Protein AF-A0A1T2XK37-F1 (afdb_monomer)

Solvent-accessible surface area (backbone atoms only — not comparable to full-atom values): 12102 Å² total; per-residue (Å²): 104,75,46,78,44,78,40,77,34,40,76,47,79,45,76,38,80,47,80,51,74,48,74,52,96,53,46,22,64,44,82,75,46,76,50,76,45,82,43,84,75,44,55,45,79,45,73,40,82,66,51,95,70,40,39,52,32,31,35,38,44,35,33,32,33,36,40,38,39,38,31,28,35,31,66,79,51,69,53,76,86,52,77,49,62,51,83,44,78,50,77,46,76,48,75,50,72,46,75,45,81,45,68,35,53,92,93,27,45,68,70,60,56,47,74,52,72,76,47,75,48,81,48,82,73,96,84,63,100,56,90,78,78,70,51,76,47,81,49,82,53,76,46,89,56,54,71,70,43,61,45,84,76,49,72,51,74,50,76,48,79,45,81,38,59,74,65,80,80,52,93,85,52,73,67,78,72,33,26,32,34,39,40,35,42,36,46,35,38,36,35,35,34,37,30,30,58,40,84,43,77,56,81,84,128

Radius of gyration: 30.16 Å; Cα contacts (8 Å, |Δi|>4): 458; chains: 1; bounding box: 68×38×105 Å

pLDDT: mean 83.37, std 16.3, range [42.09, 98.38]

Organism: NCBI:txid1324314

Mean predicted aligned error: 10.25 Å

Foldseek 3Di:
DKDWDKDFQDKDKFKFKDWDKDFAPAWFLDWDDKDKDKDWDDWDWAADPCDPQWGFKTKIKTKIKIWMKTWTWGFDDAAQVDTDTDTDIDIDIHITIDMDMDGGDVPSTDRDKDFDPWDWDWDFDPDDPDDTPTDIDTDGDTGDFFHKDKDFPDKDKDKDWDFDDDQPPDPNHPDRDIGRMITMIMIMITTMTTIGTDIDDDDDD

Secondary structure (DSSP, 8-state):
-EEEEEEEEEEEEEEEEEEEEEEEEEEEEEEEEEEEEEEEEEEEEEEES-BTTB--EEEEEEEEEEEEEEEEEE-SEE-SS-EE--EEEEEEEEEEEEEEEEE--TT-S-----EEEEEEEEE--TT-SSS---EEEEEEEE---PPPEEEEEEEEEEEEEEEE------TT---PPPEEEEEEEEEEEEEEEEEEEEEEEPP--

Structure (mmCIF, N/CA/C/O backbone):
data_AF-A0A1T2XK37-F1
#
_entry.id   AF-A0A1T2XK37-F1
#
loop_
_atom_site.group_PDB
_atom_site.id
_atom_site.type_symbol
_atom_site.label_atom_id
_atom_site.label_alt_id
_atom_site.label_comp_id
_atom_site.label_asym_id
_atom_site.label_entity_id
_atom_site.label_seq_id
_atom_site.pdbx_PDB_ins_code
_atom_site.Cartn_x
_atom_site.Cartn_y
_atom_site.Cartn_z
_atom_site.occupancy
_atom_site.B_iso_or_equiv
_atom_site.auth_seq_id
_atom_site.auth_comp_id
_atom_site.auth_asym_id
_atom_site.auth_atom_id
_atom_site.pdbx_PDB_model_num
ATOM 1 N N . MET A 1 1 ? -33.799 1.469 17.990 1.00 81.62 1 MET A N 1
ATOM 2 C CA . MET A 1 1 ? -33.467 0.504 16.914 1.00 81.62 1 MET A CA 1
ATOM 3 C C . MET A 1 1 ? -31.955 0.484 16.774 1.00 81.62 1 MET A C 1
ATOM 5 O O . MET A 1 1 ? -31.364 1.548 16.903 1.00 81.62 1 MET A O 1
ATOM 9 N N . TYR A 1 2 ? -31.334 -0.678 16.578 1.00 83.25 2 TYR A N 1
ATOM 10 C CA . TYR A 1 2 ? -29.880 -0.797 16.419 1.00 83.25 2 TYR A CA 1
ATOM 11 C C . TYR A 1 2 ? -29.561 -1.392 15.054 1.00 83.25 2 TYR A C 1
ATOM 13 O O . TYR A 1 2 ? -30.320 -2.229 14.565 1.00 83.25 2 TYR A O 1
ATOM 21 N N . ILE A 1 3 ? -28.446 -0.970 14.468 1.00 89.88 3 ILE A N 1
ATOM 22 C CA . ILE A 1 3 ? -27.889 -1.559 13.248 1.00 89.88 3 ILE A CA 1
ATOM 23 C C . ILE A 1 3 ? -26.466 -2.041 13.507 1.00 89.88 3 ILE A C 1
ATOM 25 O O . ILE A 1 3 ? -25.777 -1.495 14.367 1.00 89.88 3 ILE A O 1
ATOM 29 N N . GLN A 1 4 ? -26.027 -3.049 12.758 1.00 89.25 4 GLN A N 1
ATOM 30 C CA . GLN A 1 4 ? -24.616 -3.413 12.658 1.00 89.25 4 GLN A CA 1
ATOM 31 C C . GLN A 1 4 ? -24.061 -2.839 11.363 1.00 89.25 4 GLN A C 1
ATOM 33 O O . GLN A 1 4 ? -24.562 -3.155 10.286 1.00 89.25 4 GLN A O 1
ATOM 38 N N . ALA A 1 5 ? -23.052 -1.983 11.477 1.00 91.31 5 ALA A N 1
ATOM 39 C CA . ALA A 1 5 ? -22.420 -1.348 10.330 1.00 91.31 5 ALA A CA 1
ATOM 40 C C . ALA A 1 5 ? -20.923 -1.124 10.589 1.00 91.31 5 ALA A C 1
ATOM 42 O O . ALA A 1 5 ? -20.524 -0.976 11.752 1.00 91.31 5 ALA A O 1
ATOM 43 N N . PRO A 1 6 ? -20.091 -1.080 9.533 1.00 93.69 6 PRO A N 1
ATOM 44 C CA . PRO A 1 6 ? -18.722 -0.601 9.638 1.00 93.69 6 PRO A CA 1
ATOM 45 C C . PRO A 1 6 ? -18.702 0.834 10.156 1.00 93.69 6 PRO A C 1
ATOM 47 O O . PRO A 1 6 ? -19.311 1.733 9.574 1.00 93.69 6 PRO A O 1
ATOM 50 N N . LYS A 1 7 ? -17.993 1.050 11.257 1.00 93.62 7 LYS A N 1
ATOM 51 C CA . LYS A 1 7 ? -17.677 2.377 11.767 1.00 93.62 7 LYS A CA 1
ATOM 52 C C . LYS A 1 7 ? -16.219 2.674 11.468 1.00 93.62 7 LYS A C 1
ATOM 54 O O . LYS A 1 7 ? -15.349 1.886 11.830 1.00 93.62 7 LYS A O 1
ATOM 59 N N . ILE A 1 8 ? -15.963 3.827 10.860 1.00 95.56 8 ILE A N 1
ATOM 60 C CA . ILE A 1 8 ? -14.608 4.344 10.673 1.00 95.56 8 ILE A CA 1
ATOM 61 C C . ILE A 1 8 ? -14.095 4.810 12.037 1.00 95.56 8 ILE A C 1
ATOM 63 O O . ILE A 1 8 ? -14.658 5.720 12.646 1.00 95.56 8 ILE A O 1
ATOM 67 N N . LEU A 1 9 ? -13.041 4.165 12.523 1.00 95.00 9 LEU A N 1
ATOM 68 C CA . LEU A 1 9 ? -12.382 4.487 13.787 1.00 95.00 9 LEU A CA 1
ATOM 69 C C . LEU A 1 9 ? -11.328 5.580 13.588 1.00 95.00 9 LEU A C 1
ATOM 71 O O . LEU A 1 9 ? -11.196 6.496 14.397 1.00 95.00 9 LEU A O 1
ATOM 75 N N . ALA A 1 10 ? -10.593 5.503 12.481 1.00 96.12 10 ALA A N 1
ATOM 76 C CA . ALA A 1 10 ? -9.609 6.502 12.095 1.00 96.12 10 ALA A CA 1
ATOM 77 C C . ALA A 1 10 ? -9.331 6.442 10.592 1.00 96.12 10 ALA A C 1
ATOM 79 O O . ALA A 1 10 ? -9.474 5.394 9.962 1.00 96.12 10 ALA A O 1
ATOM 80 N N . ARG A 1 11 ? -8.859 7.562 10.043 1.00 97.12 11 ARG A N 1
ATOM 81 C CA . ARG A 1 11 ? -8.306 7.655 8.692 1.00 97.12 11 ARG A CA 1
ATOM 82 C C . ARG A 1 11 ? -6.903 8.244 8.797 1.00 97.12 11 ARG A C 1
ATOM 84 O O . ARG A 1 11 ? -6.730 9.288 9.421 1.00 97.12 11 ARG A O 1
ATOM 91 N N . ILE A 1 12 ? -5.909 7.570 8.227 1.00 96.88 12 ILE A N 1
ATOM 92 C CA . ILE A 1 12 ? -4.494 7.916 8.397 1.00 96.88 12 ILE A CA 1
ATOM 93 C C . ILE A 1 12 ? -3.723 7.823 7.085 1.00 96.88 12 ILE A C 1
ATOM 95 O O . ILE A 1 12 ? -3.880 6.876 6.314 1.00 96.88 12 ILE A O 1
ATOM 99 N N . GLN A 1 13 ? -2.891 8.834 6.832 1.00 97.31 13 GLN A N 1
ATOM 100 C CA . GLN A 1 13 ? -1.973 8.843 5.701 1.00 97.31 13 GLN A CA 1
ATOM 101 C C . GLN A 1 13 ? -0.653 8.200 6.115 1.00 97.31 13 GLN A C 1
ATOM 103 O O . GLN A 1 13 ? -0.039 8.611 7.099 1.00 97.31 13 GLN A O 1
ATOM 108 N N . VAL A 1 14 ? -0.217 7.198 5.358 1.00 97.69 14 VAL A N 1
ATOM 109 C CA . VAL A 1 14 ? 0.989 6.422 5.646 1.00 97.69 14 VAL A CA 1
ATOM 110 C C . VAL A 1 14 ? 1.998 6.630 4.522 1.00 97.69 14 VAL A C 1
ATOM 112 O O . VAL A 1 14 ? 1.795 6.101 3.428 1.00 97.69 14 VAL A O 1
ATOM 115 N N . PRO A 1 15 ? 3.066 7.413 4.753 1.00 96.69 15 PRO A N 1
ATOM 116 C CA . PRO A 1 15 ? 4.171 7.505 3.814 1.00 96.69 15 PRO A CA 1
ATOM 117 C C . PRO A 1 15 ? 5.037 6.239 3.880 1.00 96.69 15 PRO A C 1
ATOM 119 O O . PRO A 1 15 ? 5.311 5.705 4.959 1.00 96.69 15 PRO A O 1
ATOM 122 N N . VAL A 1 16 ? 5.486 5.770 2.721 1.00 97.81 16 VAL A N 1
ATOM 123 C CA . VAL A 1 16 ? 6.374 4.620 2.557 1.00 97.81 16 VAL A CA 1
ATOM 124 C C . VAL A 1 16 ? 7.429 4.980 1.518 1.00 97.81 16 VAL A C 1
ATOM 126 O O . VAL A 1 16 ? 7.096 5.347 0.395 1.00 97.81 16 VAL A O 1
ATOM 129 N N . ASN A 1 17 ? 8.701 4.867 1.890 1.00 97.81 17 ASN A N 1
ATOM 130 C CA . ASN A 1 17 ? 9.821 5.124 0.988 1.00 97.81 17 ASN A CA 1
ATOM 131 C C . ASN A 1 17 ? 10.426 3.790 0.560 1.00 97.81 17 ASN A C 1
ATOM 133 O O . ASN A 1 17 ? 10.761 2.966 1.412 1.00 97.81 17 ASN A O 1
ATOM 137 N N . ILE A 1 18 ? 10.570 3.579 -0.745 1.00 98.06 18 ILE A N 1
ATOM 138 C CA . ILE A 1 18 ? 11.026 2.308 -1.309 1.00 98.06 18 ILE A CA 1
ATOM 139 C C . ILE A 1 18 ? 12.193 2.586 -2.252 1.00 98.06 18 ILE A C 1
ATOM 141 O O . ILE A 1 18 ? 12.127 3.476 -3.095 1.00 98.06 18 ILE A O 1
ATOM 145 N N . SER A 1 19 ? 13.258 1.801 -2.114 1.00 97.62 19 SER A N 1
ATOM 146 C CA . SER A 1 19 ? 14.383 1.766 -3.046 1.00 97.62 19 SER A CA 1
ATOM 147 C C . SER A 1 19 ? 14.503 0.344 -3.565 1.00 97.62 19 SER A C 1
ATOM 149 O O . SER A 1 19 ? 14.659 -0.585 -2.773 1.00 97.62 19 SER A O 1
ATOM 151 N N . THR A 1 20 ? 14.401 0.156 -4.875 1.00 97.12 20 THR A N 1
ATOM 152 C CA . THR A 1 20 ? 14.384 -1.179 -5.482 1.00 97.12 20 THR A CA 1
ATOM 153 C C . THR A 1 20 ? 15.059 -1.182 -6.846 1.00 97.12 20 THR A C 1
ATOM 155 O O . THR A 1 20 ? 15.232 -0.132 -7.459 1.00 97.12 20 THR A O 1
ATOM 158 N N . GLU A 1 21 ? 15.430 -2.361 -7.327 1.00 96.94 21 GLU A N 1
ATOM 159 C CA . GLU A 1 21 ? 15.907 -2.568 -8.689 1.00 96.94 21 GLU A CA 1
ATOM 160 C C . GLU A 1 21 ? 15.047 -3.640 -9.356 1.00 96.94 21 GLU A C 1
ATOM 162 O O . GLU A 1 21 ? 14.772 -4.684 -8.763 1.00 96.94 21 GLU A O 1
ATOM 167 N N . ILE A 1 22 ? 14.611 -3.371 -10.584 1.00 95.88 22 ILE A N 1
ATOM 168 C CA . ILE A 1 22 ? 13.872 -4.325 -11.408 1.00 95.88 22 ILE A CA 1
ATOM 169 C C . ILE A 1 22 ? 14.758 -4.715 -12.584 1.00 95.88 22 ILE A C 1
ATOM 171 O O . ILE A 1 22 ? 15.143 -3.860 -13.381 1.00 95.88 22 ILE A O 1
ATOM 175 N N . THR A 1 23 ? 15.061 -6.003 -12.698 1.00 94.94 23 THR A N 1
ATOM 176 C CA . THR A 1 23 ? 15.835 -6.552 -13.814 1.00 94.94 23 THR A CA 1
ATOM 177 C C . THR A 1 23 ? 14.890 -7.011 -14.917 1.00 94.94 23 THR A C 1
ATOM 179 O O . THR A 1 23 ? 13.990 -7.814 -14.669 1.00 94.94 23 THR A O 1
ATOM 182 N N . LEU A 1 24 ? 15.096 -6.506 -16.131 1.00 92.81 24 LEU A N 1
ATOM 183 C CA . LEU A 1 24 ? 14.421 -6.981 -17.333 1.00 92.81 24 LEU A CA 1
ATOM 184 C C . LEU A 1 24 ? 15.080 -8.281 -17.811 1.00 92.81 24 LEU A C 1
ATOM 186 O O . LEU A 1 24 ? 16.290 -8.467 -17.678 1.00 92.81 24 LEU A O 1
ATOM 190 N N . ASP A 1 25 ? 14.283 -9.180 -18.375 1.00 89.62 25 ASP A N 1
ATOM 191 C CA . ASP A 1 25 ? 14.739 -10.463 -18.921 1.00 89.62 25 ASP A CA 1
ATOM 192 C C . ASP A 1 25 ? 15.594 -10.293 -20.188 1.00 89.62 25 ASP A C 1
ATOM 194 O O . ASP A 1 25 ? 16.477 -11.111 -20.455 1.00 89.62 25 ASP A O 1
ATOM 198 N N . ARG A 1 26 ? 15.373 -9.206 -20.937 1.00 88.69 26 ARG A N 1
ATOM 199 C CA . ARG A 1 26 ? 16.160 -8.800 -22.107 1.00 88.69 26 ARG A CA 1
ATOM 200 C C . ARG A 1 26 ? 16.657 -7.352 -21.976 1.00 88.69 26 ARG A C 1
ATOM 202 O O . ARG A 1 26 ? 15.954 -6.521 -21.399 1.00 88.69 26 ARG A O 1
ATOM 209 N N . PRO A 1 27 ? 17.840 -7.012 -22.527 1.00 89.25 27 PRO A N 1
ATOM 210 C CA . PRO A 1 27 ? 18.260 -5.623 -22.670 1.00 89.25 27 PRO A CA 1
ATOM 211 C C . PRO A 1 27 ? 17.252 -4.829 -23.503 1.00 89.25 27 PRO A C 1
ATOM 213 O O . PRO A 1 27 ? 16.877 -5.238 -24.603 1.00 89.25 27 PRO A O 1
ATOM 216 N N . ALA A 1 28 ? 16.843 -3.685 -22.978 1.00 90.38 28 ALA A N 1
ATOM 217 C CA . ALA A 1 28 ? 15.920 -2.756 -23.594 1.00 90.38 28 ALA A CA 1
ATOM 218 C C . ALA A 1 28 ? 16.661 -1.538 -24.154 1.00 90.38 28 ALA A C 1
ATOM 220 O O . ALA A 1 28 ? 17.629 -1.061 -23.557 1.00 90.38 28 ALA A O 1
ATOM 221 N N . SER A 1 29 ? 16.196 -1.020 -25.287 1.00 89.00 29 SER A N 1
ATOM 222 C CA . SER A 1 29 ? 16.585 0.305 -25.786 1.00 89.00 29 SER A CA 1
ATOM 223 C C . SER A 1 29 ? 15.695 1.404 -25.215 1.00 89.00 29 SER A C 1
ATOM 225 O O . SER A 1 29 ? 16.143 2.534 -25.049 1.00 89.00 29 SER A O 1
ATOM 227 N N . GLU A 1 30 ? 14.437 1.081 -24.908 1.00 89.44 30 GLU A N 1
ATOM 228 C CA . GLU A 1 30 ? 13.446 2.060 -24.471 1.00 89.44 30 GLU A CA 1
ATOM 229 C C . GLU A 1 30 ? 12.336 1.411 -23.640 1.00 89.44 30 GLU A C 1
ATOM 231 O O . GLU A 1 30 ? 11.786 0.367 -24.009 1.00 89.44 30 GLU A O 1
ATOM 236 N N . LEU A 1 31 ? 11.948 2.075 -22.550 1.00 92.38 31 LEU A N 1
ATOM 237 C CA . LEU A 1 31 ? 10.733 1.771 -21.802 1.00 92.38 31 LEU A CA 1
ATOM 238 C C . LEU A 1 31 ? 9.552 2.517 -22.439 1.00 92.38 31 LEU A C 1
ATOM 240 O O . LEU A 1 31 ? 9.483 3.742 -22.398 1.00 92.38 31 LEU A O 1
ATOM 244 N N . LYS A 1 32 ? 8.606 1.784 -23.030 1.00 93.94 32 LYS A N 1
ATOM 245 C CA . LYS A 1 32 ? 7.500 2.359 -23.813 1.00 93.94 32 LYS A CA 1
ATOM 246 C C . LYS A 1 32 ? 6.311 2.751 -22.956 1.00 93.94 32 LYS A C 1
ATOM 248 O O . LYS A 1 32 ? 5.725 3.816 -23.141 1.00 93.94 32 LYS A O 1
ATOM 253 N N . ARG A 1 33 ? 5.894 1.850 -22.069 1.00 95.19 33 ARG A N 1
ATOM 254 C CA . ARG A 1 33 ? 4.728 2.043 -21.206 1.00 95.19 33 ARG A CA 1
ATOM 255 C C . ARG A 1 33 ? 4.991 1.455 -19.839 1.00 95.19 33 ARG A C 1
ATOM 257 O O . ARG A 1 33 ? 5.672 0.441 -19.703 1.00 95.19 33 ARG A O 1
ATOM 264 N N . LYS A 1 34 ? 4.400 2.092 -18.836 1.00 95.12 34 LYS A N 1
ATOM 265 C CA . LYS A 1 34 ? 4.444 1.646 -17.454 1.00 95.12 34 LYS A CA 1
ATOM 266 C C . LYS A 1 34 ? 3.122 1.954 -16.770 1.00 95.12 34 LYS A C 1
ATOM 268 O O . LYS A 1 34 ? 2.574 3.041 -16.940 1.00 95.12 34 LYS A O 1
ATOM 273 N N . SER A 1 35 ? 2.615 0.993 -16.012 1.00 96.06 35 SER A N 1
ATOM 274 C CA . SER A 1 35 ? 1.411 1.139 -15.201 1.00 96.06 35 SER A CA 1
ATOM 275 C C . SER A 1 35 ? 1.624 0.444 -13.868 1.00 96.06 35 SER A C 1
ATOM 277 O O . SER A 1 35 ? 1.982 -0.732 -13.836 1.00 96.06 35 SER A O 1
ATOM 279 N N . ASP A 1 36 ? 1.402 1.176 -12.781 1.00 96.12 36 ASP A N 1
ATOM 280 C CA . ASP A 1 36 ? 1.532 0.641 -11.434 1.00 96.12 36 ASP A CA 1
ATOM 281 C C . ASP A 1 36 ? 0.175 0.493 -10.761 1.00 96.12 36 ASP A C 1
ATOM 283 O O . ASP A 1 36 ? -0.739 1.296 -10.965 1.00 96.12 36 ASP A O 1
ATOM 287 N N . ARG A 1 37 ? 0.078 -0.511 -9.895 1.00 97.12 37 ARG A N 1
ATOM 288 C CA . ARG A 1 37 ? -1.031 -0.683 -8.966 1.00 97.12 37 ARG A CA 1
ATOM 289 C C . ARG A 1 37 ? -0.508 -1.087 -7.598 1.00 97.12 37 ARG A C 1
ATOM 291 O O . ARG A 1 37 ? 0.358 -1.945 -7.485 1.00 97.12 37 ARG A O 1
ATOM 298 N N . VAL A 1 38 ? -1.090 -0.513 -6.551 1.00 97.88 38 VAL A N 1
ATOM 299 C CA . VAL A 1 38 ? -0.822 -0.911 -5.166 1.00 97.88 38 VAL A CA 1
ATOM 300 C C . VAL A 1 38 ? -1.842 -1.951 -4.714 1.00 97.88 38 VAL A C 1
ATOM 302 O O . VAL A 1 38 ? -3.050 -1.779 -4.897 1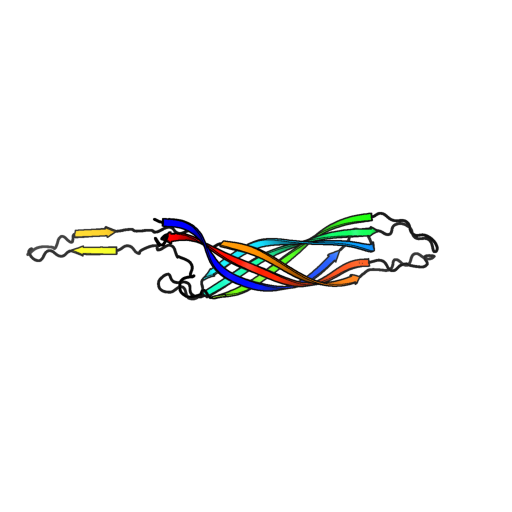.00 97.88 38 VAL A O 1
ATOM 305 N N . LEU A 1 39 ? -1.349 -3.016 -4.091 1.00 96.69 39 LEU A N 1
ATOM 306 C CA . LEU A 1 39 ? -2.139 -4.051 -3.440 1.00 96.69 39 LEU A CA 1
ATOM 307 C C . LEU A 1 39 ? -1.747 -4.105 -1.962 1.00 96.69 39 LEU A C 1
ATOM 309 O O . LEU A 1 39 ? -0.598 -4.390 -1.626 1.00 96.69 39 LEU A O 1
ATOM 313 N N . LEU A 1 40 ? -2.706 -3.825 -1.079 1.00 96.00 40 LEU A N 1
ATOM 314 C CA . LEU A 1 40 ? -2.542 -4.005 0.362 1.00 96.00 40 LEU A CA 1
ATOM 315 C C . LEU A 1 40 ? -2.721 -5.494 0.690 1.00 96.00 40 LEU A C 1
ATOM 317 O O . LEU A 1 40 ? -3.754 -6.068 0.349 1.00 96.00 40 LEU A O 1
ATOM 321 N N . GLN A 1 41 ? -1.721 -6.115 1.314 1.00 94.00 41 GLN A N 1
ATOM 322 C CA . GLN A 1 41 ? -1.740 -7.539 1.672 1.00 94.00 41 GLN A CA 1
ATOM 323 C C . GLN A 1 41 ? -2.054 -7.738 3.154 1.00 94.00 41 GLN A C 1
ATOM 325 O O . GLN A 1 41 ? -2.842 -8.612 3.505 1.00 94.00 41 GLN A O 1
ATOM 330 N N . GLU A 1 42 ? -1.476 -6.898 4.011 1.00 94.75 42 GLU A N 1
ATOM 331 C CA . GLU A 1 42 ? -1.695 -6.925 5.450 1.00 94.75 42 GLU A CA 1
ATOM 332 C C . GLU A 1 42 ? -1.851 -5.500 5.979 1.00 94.75 42 GLU A C 1
ATOM 334 O O . GLU A 1 42 ? -1.134 -4.579 5.584 1.00 94.75 42 GLU A O 1
ATOM 339 N N . CYS A 1 43 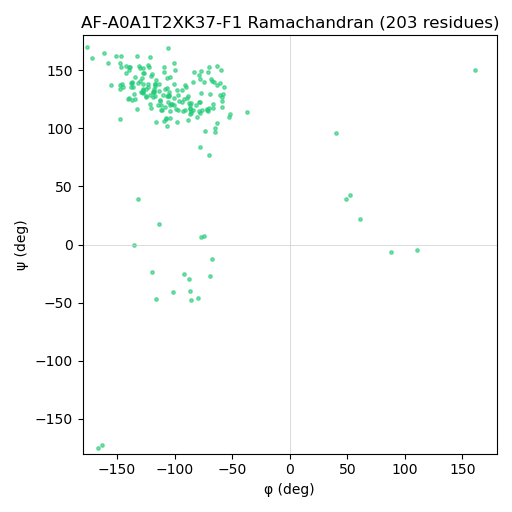? -2.800 -5.319 6.891 1.00 94.88 43 CYS A N 1
ATOM 340 C CA . CYS A 1 43 ? -2.864 -4.138 7.733 1.00 94.88 43 CYS A CA 1
ATOM 341 C C . CYS A 1 43 ? -3.432 -4.534 9.088 1.00 94.88 43 CYS A C 1
ATOM 343 O O . CYS A 1 43 ? -4.619 -4.842 9.208 1.00 94.88 43 CYS A O 1
ATOM 345 N N . GLN A 1 44 ? -2.564 -4.552 10.094 1.00 92.75 44 GLN A N 1
ATOM 346 C CA . GLN A 1 44 ? -2.896 -5.022 11.429 1.00 92.75 44 GLN A CA 1
ATOM 347 C C . GLN A 1 44 ? -2.724 -3.909 12.458 1.00 92.75 44 GLN A C 1
ATOM 349 O O . GLN A 1 44 ? -1.685 -3.247 12.523 1.00 92.75 44 GLN A O 1
ATOM 354 N N . LEU A 1 45 ? -3.742 -3.731 13.301 1.00 92.56 45 LEU A N 1
ATOM 355 C CA . LEU A 1 45 ? -3.690 -2.843 14.454 1.00 92.56 45 LEU A CA 1
ATOM 356 C C . LEU A 1 45 ? -3.119 -3.574 15.669 1.00 92.56 45 LEU A C 1
ATOM 358 O O . LEU A 1 45 ? -3.721 -4.508 16.190 1.00 92.56 45 LEU A O 1
ATOM 362 N N . VAL A 1 46 ? -2.005 -3.068 16.188 1.00 90.56 46 VAL A N 1
ATOM 363 C CA . VAL A 1 46 ? -1.460 -3.459 17.488 1.00 90.56 46 VAL A CA 1
ATOM 364 C C . VAL A 1 46 ? -1.757 -2.352 18.491 1.00 90.56 46 VAL A C 1
ATOM 366 O O . VAL A 1 46 ? -1.258 -1.232 18.371 1.00 90.56 46 VAL A O 1
ATOM 369 N N . ALA A 1 47 ? -2.584 -2.663 19.486 1.00 86.38 47 ALA A N 1
ATOM 370 C CA . ALA A 1 47 ? -2.934 -1.732 20.550 1.00 86.38 47 ALA A CA 1
ATOM 371 C C . ALA A 1 47 ? -1.721 -1.398 21.428 1.00 86.38 47 ALA A C 1
ATOM 373 O O . ALA A 1 47 ? -0.945 -2.280 21.799 1.00 86.38 47 ALA A O 1
ATOM 374 N N . ILE A 1 48 ? -1.595 -0.130 21.812 1.00 84.94 48 ILE A N 1
ATOM 375 C CA . ILE A 1 48 ? -0.581 0.340 22.754 1.00 84.94 48 ILE A CA 1
ATOM 376 C C . ILE A 1 48 ? -1.310 0.890 23.986 1.00 84.94 48 ILE A C 1
ATOM 378 O O . ILE A 1 48 ? -2.345 1.542 23.869 1.00 84.94 48 ILE A O 1
ATOM 382 N N . HIS A 1 49 ? -0.796 0.577 25.179 1.00 74.12 49 HIS A N 1
ATOM 383 C CA . HIS A 1 49 ? -1.362 1.021 26.460 1.00 74.12 49 HIS A CA 1
ATOM 384 C C . HIS A 1 49 ? -2.864 0.708 26.628 1.00 74.12 49 HIS A C 1
ATOM 386 O O . HIS A 1 49 ? -3.629 1.531 27.132 1.00 74.12 49 HIS A O 1
ATOM 392 N N . ALA A 1 50 ? -3.299 -0.492 26.227 1.00 69.44 50 ALA A N 1
ATOM 393 C CA . ALA A 1 50 ? -4.676 -0.938 26.426 1.00 69.44 50 ALA A CA 1
ATOM 394 C C . ALA A 1 50 ? -4.979 -1.083 27.931 1.00 69.44 50 ALA A C 1
ATOM 396 O O . ALA A 1 50 ? -4.667 -2.101 28.546 1.00 69.44 50 ALA A O 1
ATOM 397 N N . HIS A 1 51 ? -5.583 -0.056 28.533 1.00 68.31 51 HIS A N 1
ATOM 398 C CA . HIS A 1 51 ? -5.971 -0.049 29.944 1.00 68.31 51 HIS A CA 1
ATOM 399 C C . HIS A 1 51 ? -7.495 -0.027 30.063 1.00 68.31 51 HIS A C 1
ATOM 401 O O . HIS A 1 51 ? -8.175 0.682 29.322 1.00 68.31 51 HIS A O 1
ATOM 407 N N . HIS A 1 52 ? -8.050 -0.805 30.997 1.00 68.06 52 HIS A N 1
ATOM 408 C CA . HIS A 1 52 ? -9.503 -0.930 31.194 1.00 68.06 52 HIS A CA 1
ATOM 409 C C . HIS A 1 52 ? -10.289 -1.197 29.893 1.00 68.06 52 HIS A C 1
ATOM 411 O O . HIS A 1 52 ? -11.369 -0.641 29.699 1.00 68.06 52 HIS A O 1
ATOM 417 N N . PHE A 1 53 ? -9.752 -2.030 28.993 1.00 68.19 53 PHE A N 1
ATOM 418 C CA . PHE A 1 53 ? -10.388 -2.378 27.712 1.00 68.19 53 PHE A CA 1
ATOM 419 C C . PHE A 1 53 ? -10.628 -1.188 26.766 1.00 68.19 53 PHE A C 1
ATOM 421 O O . PHE A 1 53 ? -11.462 -1.276 25.868 1.00 68.19 53 PHE A O 1
ATOM 428 N N . LYS A 1 54 ? -9.893 -0.082 26.939 1.00 74.50 54 LYS A N 1
ATOM 429 C CA . LYS A 1 54 ? -9.901 1.053 26.012 1.00 74.50 54 LYS A CA 1
ATOM 430 C C . LYS A 1 54 ? -8.571 1.139 25.274 1.00 74.50 54 LYS A C 1
ATOM 432 O O . LYS A 1 54 ? -7.515 1.167 25.901 1.00 74.50 54 LYS A O 1
ATOM 437 N N . ILE A 1 55 ? -8.640 1.221 23.948 1.00 82.62 55 ILE A N 1
ATOM 438 C CA . ILE A 1 55 ? -7.488 1.487 23.082 1.00 82.62 55 ILE A CA 1
ATOM 439 C C . ILE A 1 55 ? -7.580 2.938 22.634 1.00 82.62 55 ILE A C 1
ATOM 441 O O . ILE A 1 55 ? -8.449 3.289 21.843 1.00 82.62 55 ILE A O 1
ATOM 445 N N . LYS A 1 56 ? -6.689 3.784 23.149 1.00 87.94 56 LYS A N 1
ATOM 446 C CA . LYS A 1 56 ? -6.582 5.187 22.719 1.00 87.94 56 LYS A CA 1
ATOM 447 C C . LYS A 1 56 ? -5.572 5.374 21.596 1.00 87.94 56 LYS A C 1
ATOM 449 O O . LYS A 1 56 ? -5.698 6.302 20.804 1.00 87.94 56 LYS A O 1
ATOM 454 N N . GLU A 1 57 ? -4.600 4.478 21.511 1.00 91.62 57 GLU A N 1
ATOM 455 C CA . GLU A 1 57 ? -3.525 4.546 20.539 1.00 91.62 57 GLU A CA 1
ATOM 456 C C . GLU A 1 57 ? -3.000 3.154 20.184 1.00 91.62 57 GLU A C 1
ATOM 458 O O . GLU A 1 57 ? -3.226 2.166 20.889 1.00 91.62 57 GLU A O 1
ATOM 463 N N . GLY A 1 58 ? -2.298 3.074 19.063 1.00 92.19 58 GLY A N 1
ATOM 464 C CA . GLY A 1 58 ? -1.740 1.836 18.558 1.00 92.19 58 GLY A CA 1
ATOM 465 C C . GLY A 1 58 ? -0.665 2.067 17.510 1.00 92.19 58 GLY A C 1
ATOM 466 O O . GLY A 1 58 ? -0.239 3.192 17.235 1.00 92.19 58 GLY A O 1
ATOM 467 N N . LYS A 1 59 ? -0.232 0.968 16.907 1.00 95.31 59 LYS A N 1
ATOM 468 C CA . LYS A 1 59 ? 0.565 0.958 15.686 1.00 95.31 59 LYS A CA 1
ATOM 469 C C . LYS A 1 59 ? -0.153 0.144 14.625 1.00 95.31 59 LYS A C 1
ATOM 471 O O . LYS A 1 59 ? -0.646 -0.940 14.920 1.00 95.31 59 LYS A O 1
ATOM 476 N N . LEU A 1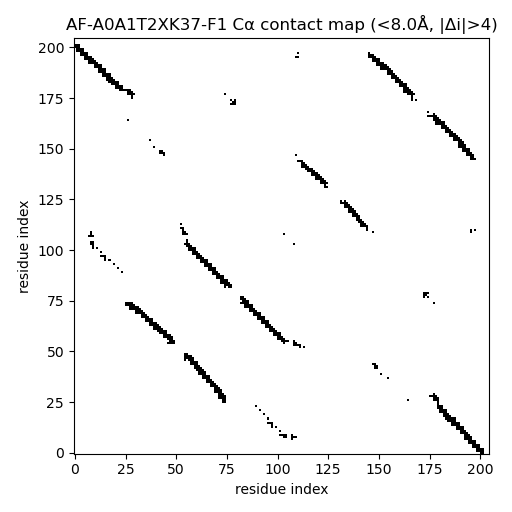 60 ? -0.190 0.668 13.408 1.00 95.69 60 LEU A N 1
ATOM 477 C CA . LEU A 1 60 ? -0.591 -0.086 12.229 1.00 95.69 60 LEU A CA 1
ATOM 478 C C . LEU A 1 60 ? 0.655 -0.664 11.578 1.00 95.69 60 LEU A C 1
ATOM 480 O O . LEU A 1 60 ? 1.564 0.088 11.223 1.00 95.69 60 LEU A O 1
ATOM 484 N N . PHE A 1 61 ? 0.686 -1.982 11.436 1.00 96.94 61 PHE A N 1
ATOM 485 C CA . PHE A 1 61 ? 1.669 -2.697 10.633 1.00 96.94 61 PHE A CA 1
ATOM 486 C C . PHE A 1 61 ? 1.055 -2.957 9.271 1.00 96.94 61 PHE A C 1
ATOM 488 O O . PHE A 1 61 ? -0.038 -3.505 9.192 1.00 96.94 61 PHE A O 1
ATOM 495 N N . ILE A 1 62 ? 1.725 -2.492 8.224 1.00 97.56 62 ILE A N 1
ATOM 496 C CA . ILE A 1 62 ? 1.210 -2.489 6.861 1.00 97.56 62 ILE A CA 1
ATOM 497 C C . ILE A 1 62 ? 2.201 -3.222 5.973 1.00 97.56 62 ILE A C 1
ATOM 499 O O . ILE A 1 62 ? 3.381 -2.864 5.941 1.00 97.56 62 ILE A O 1
ATOM 503 N N . GLU A 1 63 ? 1.707 -4.194 5.215 1.00 98.06 63 GLU A N 1
ATOM 504 C CA . GLU A 1 63 ? 2.454 -4.882 4.169 1.00 98.06 63 GLU A CA 1
ATOM 505 C C . GLU A 1 63 ? 1.659 -4.863 2.866 1.00 98.06 63 GLU A C 1
ATOM 507 O O . GLU A 1 63 ? 0.429 -4.965 2.842 1.00 98.06 63 GLU A O 1
ATOM 512 N N . GLY A 1 64 ? 2.365 -4.721 1.755 1.00 97.75 64 GLY A N 1
ATOM 513 C CA . GLY A 1 64 ? 1.748 -4.737 0.444 1.00 97.75 64 GLY A CA 1
ATOM 514 C C . GLY A 1 64 ? 2.765 -4.881 -0.668 1.00 97.75 64 GLY A C 1
ATOM 515 O O . GLY A 1 64 ? 3.964 -5.051 -0.440 1.00 97.75 64 GLY A 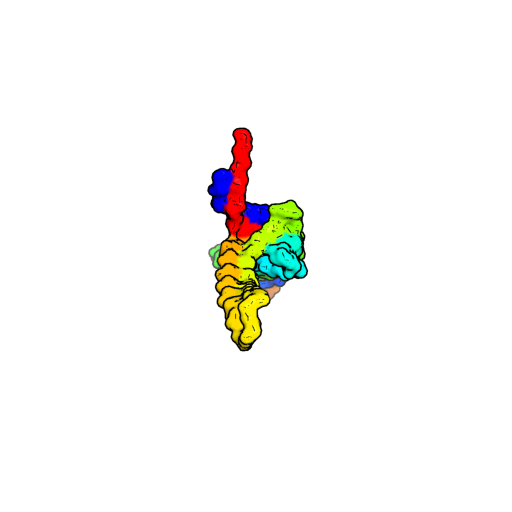O 1
ATOM 516 N N . VAL A 1 65 ? 2.267 -4.803 -1.894 1.00 98.31 65 VAL A N 1
ATOM 517 C CA . VAL A 1 65 ? 3.073 -4.908 -3.104 1.00 98.31 65 VAL A CA 1
ATOM 518 C C . VAL A 1 65 ? 2.640 -3.857 -4.118 1.00 98.31 65 VAL A C 1
ATOM 520 O O . VAL A 1 65 ? 1.451 -3.571 -4.272 1.00 98.31 65 VAL A O 1
ATOM 523 N N . ILE A 1 66 ? 3.614 -3.256 -4.795 1.00 98.38 66 ILE A N 1
ATOM 524 C CA . ILE A 1 66 ? 3.392 -2.477 -6.010 1.00 98.38 66 ILE A CA 1
ATOM 525 C C . ILE A 1 66 ? 3.587 -3.435 -7.182 1.00 98.38 66 ILE A C 1
ATOM 527 O O . ILE A 1 66 ? 4.685 -3.953 -7.389 1.00 98.38 66 ILE A O 1
ATOM 531 N N . GLU A 1 67 ? 2.524 -3.686 -7.934 1.00 98.06 67 GLU A N 1
ATOM 532 C CA . GLU A 1 67 ? 2.600 -4.364 -9.222 1.00 98.06 67 GLU A CA 1
ATOM 533 C C . GLU A 1 67 ? 2.889 -3.336 -10.305 1.00 98.06 67 GLU A C 1
ATOM 535 O O . GLU A 1 67 ? 2.073 -2.458 -10.575 1.00 98.06 67 GLU A O 1
ATOM 540 N N . THR A 1 68 ? 4.057 -3.456 -10.921 1.00 96.50 68 THR A N 1
ATOM 541 C CA . THR A 1 68 ? 4.516 -2.606 -12.011 1.00 96.50 68 THR A CA 1
ATOM 542 C C . THR A 1 68 ? 4.465 -3.410 -13.306 1.00 96.50 68 THR A C 1
ATOM 544 O O . THR A 1 68 ? 5.287 -4.297 -13.531 1.00 96.50 68 THR A O 1
ATOM 547 N N . ASN A 1 69 ? 3.508 -3.087 -14.170 1.00 97.44 69 ASN A N 1
ATOM 548 C CA . ASN A 1 69 ? 3.427 -3.601 -15.533 1.00 97.44 69 ASN A CA 1
ATOM 549 C C . ASN A 1 69 ? 4.234 -2.699 -16.461 1.00 97.44 69 ASN A C 1
ATOM 551 O O . ASN A 1 69 ? 4.020 -1.485 -16.479 1.00 97.44 69 ASN A O 1
ATOM 555 N N . MET A 1 70 ? 5.142 -3.277 -17.240 1.00 96.56 70 MET A N 1
ATOM 556 C CA . MET A 1 70 ? 6.025 -2.545 -18.144 1.00 96.56 70 MET A CA 1
ATOM 557 C C . MET A 1 70 ? 5.993 -3.152 -19.533 1.00 96.56 70 MET A C 1
ATOM 559 O O . MET A 1 70 ? 6.016 -4.371 -19.685 1.00 96.56 70 MET A O 1
ATOM 563 N N . GLU A 1 71 ? 6.007 -2.285 -20.536 1.00 97.06 71 GLU A N 1
ATOM 564 C CA . GLU A 1 71 ? 6.286 -2.656 -21.916 1.00 97.06 71 GLU A CA 1
ATOM 565 C C . GLU A 1 71 ? 7.549 -1.943 -22.382 1.00 97.06 71 GLU A C 1
ATOM 567 O O . GLU A 1 71 ? 7.686 -0.731 -22.190 1.00 97.06 71 GLU A O 1
ATOM 572 N N . PHE A 1 72 ? 8.463 -2.678 -23.004 1.00 94.44 72 PHE A N 1
ATOM 573 C CA . PHE A 1 72 ? 9.755 -2.155 -23.440 1.00 94.44 72 PHE A CA 1
ATOM 574 C C . PHE A 1 72 ? 10.172 -2.749 -24.783 1.00 94.44 72 PHE A C 1
ATOM 576 O O . PHE A 1 72 ? 9.754 -3.848 -25.145 1.00 94.44 72 PHE A O 1
ATOM 583 N N . ALA A 1 73 ? 10.984 -2.006 -25.531 1.00 92.00 73 ALA A N 1
ATOM 584 C CA . ALA A 1 73 ? 11.569 -2.478 -26.778 1.00 92.00 73 ALA A CA 1
ATOM 585 C C . ALA A 1 73 ? 12.874 -3.218 -26.469 1.00 92.00 73 ALA A C 1
ATOM 587 O O . ALA A 1 73 ? 13.833 -2.600 -26.003 1.00 92.00 73 ALA A O 1
ATOM 588 N N . ALA A 1 74 ? 12.900 -4.531 -26.687 1.00 89.31 74 ALA A N 1
ATOM 589 C CA . ALA A 1 74 ? 14.111 -5.329 -26.545 1.00 89.31 74 ALA A CA 1
ATOM 590 C C . ALA A 1 74 ? 15.032 -5.134 -27.749 1.00 89.31 74 ALA A C 1
ATOM 592 O O . ALA A 1 74 ? 14.572 -4.919 -28.868 1.00 89.31 74 ALA A O 1
ATOM 593 N N . VAL A 1 75 ? 16.336 -5.244 -27.521 1.00 79.81 75 VAL A N 1
ATOM 594 C CA . VAL A 1 75 ? 17.340 -5.151 -28.583 1.00 79.81 75 VAL A CA 1
ATOM 595 C C . VAL A 1 75 ? 17.849 -6.541 -28.928 1.00 79.81 75 VAL A C 1
ATOM 597 O O . VAL A 1 75 ? 18.414 -7.218 -28.071 1.00 79.81 75 VAL A O 1
ATOM 600 N N . GLU A 1 76 ? 17.681 -6.949 -30.187 1.00 68.56 76 GLU A N 1
ATOM 601 C CA . GLU A 1 76 ? 18.163 -8.250 -30.673 1.00 68.56 76 GLU A CA 1
ATOM 602 C C . GLU A 1 76 ? 19.238 -8.109 -31.750 1.00 68.56 76 GLU A C 1
ATOM 604 O O . GLU A 1 76 ? 20.283 -8.745 -31.650 1.00 68.56 76 GLU A O 1
ATOM 609 N N . ASN A 1 77 ? 19.020 -7.246 -32.749 1.00 63.78 77 ASN A N 1
ATOM 610 C CA . ASN A 1 77 ? 19.982 -6.971 -33.815 1.00 63.78 77 ASN A CA 1
ATOM 611 C C . ASN A 1 77 ? 19.992 -5.477 -34.152 1.00 63.78 77 ASN A C 1
ATOM 613 O O . ASN A 1 77 ? 18.961 -4.895 -34.497 1.00 63.78 77 ASN A O 1
ATOM 617 N N . THR A 1 78 ? 21.172 -4.860 -34.095 1.00 60.53 78 THR A N 1
ATOM 618 C CA . THR A 1 78 ? 21.368 -3.445 -34.428 1.00 60.53 78 THR A CA 1
ATOM 619 C C . THR A 1 78 ? 22.321 -3.299 -35.607 1.00 60.53 78 THR A C 1
ATOM 621 O O . THR A 1 78 ? 23.402 -3.885 -35.641 1.00 60.53 78 THR A O 1
ATOM 624 N N . SER A 1 79 ? 21.923 -2.495 -36.590 1.00 64.62 79 SER A N 1
ATOM 625 C CA . SER A 1 79 ? 22.827 -1.927 -37.590 1.00 64.62 79 SER A CA 1
ATOM 626 C C . SER A 1 79 ? 23.039 -0.439 -37.285 1.00 64.62 79 SER A C 1
ATOM 628 O O . SER A 1 79 ? 22.336 0.139 -36.460 1.00 64.62 79 SER A O 1
ATOM 630 N N . CYS A 1 80 ? 23.993 0.217 -37.947 1.00 64.62 80 CYS A N 1
ATOM 631 C CA . CYS A 1 80 ? 24.218 1.655 -37.752 1.00 64.62 80 CYS A CA 1
ATOM 632 C C . CYS A 1 80 ? 23.079 2.552 -38.273 1.00 64.62 80 CYS A C 1
ATOM 634 O O . CYS A 1 80 ? 23.081 3.746 -37.984 1.00 64.62 80 CYS A O 1
ATOM 636 N N . THR A 1 81 ? 22.140 2.009 -39.051 1.00 66.06 81 THR A N 1
ATOM 637 C CA . THR A 1 81 ? 21.055 2.771 -39.691 1.00 66.06 81 THR A CA 1
ATOM 638 C C . THR A 1 81 ? 19.661 2.330 -39.258 1.00 66.06 81 THR A C 1
ATOM 640 O O . THR A 1 81 ? 18.725 3.114 -39.365 1.00 66.06 81 THR A O 1
ATOM 643 N N . GLU A 1 82 ? 19.512 1.093 -38.781 1.00 68.44 82 GLU A N 1
ATOM 644 C CA . GLU A 1 82 ? 18.226 0.477 -38.445 1.00 68.44 82 GLU A CA 1
ATOM 645 C C . GLU A 1 82 ? 18.376 -0.463 -37.240 1.00 68.44 82 GLU A C 1
ATOM 647 O O . GLU A 1 82 ? 19.337 -1.242 -37.171 1.00 68.44 82 GLU A O 1
ATOM 652 N N . SER A 1 83 ? 17.410 -0.415 -36.320 1.00 69.62 83 SER A N 1
ATOM 653 C CA . SER A 1 83 ? 17.283 -1.335 -35.190 1.00 69.62 83 SER A CA 1
ATOM 654 C C . SER A 1 83 ? 15.983 -2.135 -35.297 1.00 69.62 83 SER A C 1
ATOM 656 O O . SER A 1 83 ? 14.926 -1.605 -35.641 1.00 69.62 83 SER A O 1
ATOM 658 N N . TYR A 1 84 ? 16.082 -3.435 -35.021 1.00 74.69 84 TYR A N 1
ATOM 659 C CA . TYR A 1 84 ? 14.956 -4.363 -35.012 1.00 74.69 84 TYR A CA 1
ATOM 660 C C . TYR A 1 84 ? 14.873 -5.027 -33.639 1.00 74.69 84 TYR A C 1
ATOM 662 O O . TYR A 1 84 ? 15.895 -5.407 -33.058 1.00 74.69 84 TYR A O 1
ATOM 670 N N . GLY A 1 85 ? 13.655 -5.166 -33.125 1.00 78.31 85 GLY A N 1
ATOM 671 C CA . GLY A 1 85 ? 13.432 -5.713 -31.799 1.00 78.31 85 GLY A CA 1
ATOM 672 C C . GLY A 1 85 ? 11.965 -5.958 -31.489 1.00 78.31 85 GLY A C 1
ATOM 673 O O . GLY A 1 85 ? 11.071 -5.386 -32.119 1.00 78.31 85 GLY A O 1
ATOM 674 N N . ASP A 1 86 ? 11.737 -6.810 -30.497 1.00 90.25 86 ASP A N 1
ATOM 675 C CA . ASP A 1 86 ? 10.409 -7.132 -29.993 1.00 90.25 86 ASP A CA 1
ATOM 676 C C . ASP A 1 86 ? 9.920 -6.090 -28.986 1.00 90.25 86 ASP A C 1
ATOM 678 O O . ASP A 1 86 ? 10.686 -5.571 -28.169 1.00 90.25 86 ASP A O 1
ATOM 682 N N . ILE A 1 87 ? 8.604 -5.872 -28.953 1.00 93.12 87 ILE A N 1
ATOM 683 C CA . ILE A 1 87 ? 7.955 -5.264 -27.791 1.00 93.12 87 ILE A CA 1
ATOM 684 C C . ILE A 1 87 ? 7.684 -6.363 -26.769 1.00 93.12 87 ILE A C 1
ATOM 686 O O . ILE A 1 87 ? 6.911 -7.290 -27.010 1.00 93.12 87 ILE A O 1
ATOM 690 N N . CYS A 1 88 ? 8.334 -6.243 -25.622 1.00 94.12 88 CYS A N 1
ATOM 691 C CA . CYS A 1 88 ? 8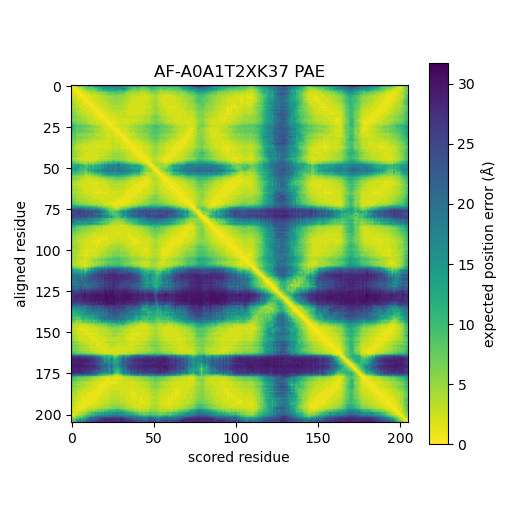.237 -7.172 -24.510 1.00 94.12 88 CYS A CA 1
ATOM 692 C C . CYS A 1 88 ? 7.304 -6.626 -23.441 1.00 94.12 88 CYS A C 1
ATOM 694 O O . CYS A 1 88 ? 7.152 -5.411 -23.306 1.00 94.12 88 CYS A O 1
ATOM 696 N N . HIS A 1 89 ? 6.741 -7.527 -22.644 1.00 95.56 89 HIS A N 1
ATOM 697 C CA . HIS A 1 89 ? 5.944 -7.188 -21.477 1.00 95.56 89 HIS A CA 1
ATOM 698 C C . HIS A 1 89 ? 6.471 -7.925 -20.249 1.00 95.56 89 HIS A C 1
ATOM 700 O O . HIS A 1 89 ? 6.670 -9.137 -20.302 1.00 95.56 89 HIS A O 1
ATOM 706 N N . THR A 1 90 ? 6.623 -7.197 -19.144 1.00 95.31 90 THR A N 1
ATOM 707 C CA . THR A 1 90 ? 7.019 -7.750 -17.846 1.00 95.31 90 THR A CA 1
ATOM 708 C C . THR A 1 90 ? 6.170 -7.147 -16.735 1.00 95.31 90 THR A C 1
ATOM 710 O O . THR A 1 90 ? 6.000 -5.928 -16.663 1.00 95.31 90 THR A O 1
ATOM 713 N N . THR A 1 91 ? 5.702 -7.999 -15.823 1.00 97.00 91 THR A N 1
ATOM 714 C CA . THR A 1 91 ? 5.097 -7.593 -14.551 1.00 97.00 91 THR A CA 1
ATOM 715 C C . THR A 1 91 ? 6.097 -7.831 -13.428 1.00 97.00 91 THR A C 1
ATOM 717 O O . THR A 1 91 ? 6.518 -8.961 -13.189 1.00 97.00 91 THR A O 1
ATOM 720 N N . ALA A 1 92 ? 6.471 -6.767 -12.724 1.00 96.94 92 ALA A N 1
ATOM 721 C CA . ALA A 1 92 ? 7.320 -6.831 -11.544 1.00 96.94 92 ALA A CA 1
ATOM 722 C C . ALA A 1 92 ? 6.498 -6.578 -10.278 1.00 96.94 92 ALA A C 1
ATOM 724 O O . ALA A 1 92 ? 5.599 -5.739 -10.265 1.00 96.94 92 ALA A O 1
ATOM 725 N N . GLN A 1 93 ? 6.839 -7.281 -9.203 1.00 97.81 93 GLN A N 1
ATOM 726 C CA . GLN A 1 93 ? 6.240 -7.107 -7.884 1.00 97.81 93 GLN A CA 1
ATOM 727 C C . GLN A 1 93 ? 7.272 -6.508 -6.930 1.00 97.81 93 GLN A C 1
ATOM 729 O O . GLN A 1 93 ? 8.290 -7.132 -6.635 1.00 97.81 93 GLN A O 1
ATOM 734 N N . VAL A 1 94 ? 7.009 -5.293 -6.448 1.00 97.81 94 VAL A N 1
ATOM 735 C CA . VAL A 1 94 ? 7.869 -4.576 -5.500 1.00 97.81 94 VAL A CA 1
ATOM 736 C C . VAL A 1 94 ? 7.199 -4.584 -4.124 1.00 97.81 94 VAL A C 1
ATOM 738 O O . VAL A 1 94 ? 6.253 -3.821 -3.908 1.00 97.81 94 VAL A O 1
ATOM 741 N N . PRO A 1 95 ? 7.633 -5.444 -3.186 1.00 98.06 95 PRO A N 1
ATOM 742 C CA . PRO A 1 95 ? 7.046 -5.496 -1.855 1.00 98.06 95 PRO A CA 1
ATOM 743 C C . PRO A 1 95 ? 7.423 -4.258 -1.040 1.00 98.06 95 PRO A C 1
ATOM 745 O O . PRO A 1 95 ? 8.523 -3.716 -1.167 1.00 98.06 95 PRO A O 1
ATOM 748 N N . PHE A 1 96 ? 6.528 -3.843 -0.151 1.00 97.88 96 PHE A N 1
ATOM 749 C CA . PHE A 1 96 ? 6.783 -2.782 0.812 1.00 97.88 96 PHE A CA 1
ATOM 750 C C . PHE A 1 96 ? 6.209 -3.127 2.182 1.00 97.88 96 PHE A C 1
ATOM 752 O O . PHE A 1 96 ? 5.223 -3.854 2.309 1.00 97.88 96 PHE A O 1
ATOM 759 N N . LYS A 1 97 ? 6.836 -2.565 3.216 1.00 97.75 97 LYS A N 1
ATOM 760 C CA . LYS A 1 97 ? 6.380 -2.648 4.603 1.00 97.75 97 LYS A CA 1
ATOM 761 C C . LYS A 1 97 ? 6.451 -1.273 5.243 1.00 97.75 97 LYS A C 1
ATOM 763 O O . LYS A 1 97 ? 7.365 -0.502 4.955 1.00 97.75 97 LYS A O 1
ATOM 768 N N . SER A 1 98 ? 5.503 -0.969 6.117 1.00 97.19 98 SER A N 1
ATOM 769 C CA . SER A 1 98 ? 5.505 0.261 6.902 1.00 97.19 98 SER A CA 1
ATOM 770 C C . SER A 1 98 ? 4.884 0.037 8.272 1.00 97.19 98 SER A C 1
ATOM 772 O O . SER A 1 98 ? 4.093 -0.881 8.483 1.00 97.19 98 SER A O 1
ATOM 774 N N . CYS A 1 99 ? 5.256 0.891 9.218 1.00 96.19 99 CYS A N 1
ATOM 775 C CA . CYS A 1 99 ? 4.652 0.940 10.534 1.00 96.19 99 CYS A CA 1
ATOM 776 C C . CYS A 1 99 ? 4.369 2.395 10.879 1.00 96.19 99 CYS A C 1
ATOM 778 O O . CYS A 1 99 ? 5.278 3.226 10.849 1.00 96.19 99 CYS A O 1
ATOM 780 N N . THR A 1 100 ? 3.123 2.701 11.225 1.00 96.56 100 THR A N 1
ATOM 781 C CA . THR A 1 100 ? 2.732 4.053 11.625 1.00 96.56 100 THR A CA 1
ATOM 782 C C . THR A 1 100 ? 2.007 4.043 12.958 1.00 96.56 100 THR A C 1
ATOM 784 O O . THR A 1 100 ? 1.311 3.086 13.302 1.00 96.56 100 THR A O 1
ATOM 787 N N . HIS A 1 101 ? 2.183 5.110 13.727 1.00 96.50 101 HIS A N 1
ATOM 788 C CA . HIS A 1 101 ? 1.429 5.323 14.951 1.00 96.50 101 HIS A CA 1
ATOM 789 C C . HIS A 1 101 ? 0.028 5.836 14.617 1.00 96.50 101 HIS A C 1
ATOM 791 O O . HIS A 1 101 ? -0.142 6.648 13.711 1.00 96.50 101 HIS A O 1
ATOM 797 N N . ILE A 1 102 ? -0.966 5.380 15.369 1.00 95.12 102 ILE A N 1
ATOM 798 C CA . ILE A 1 102 ? -2.360 5.781 15.211 1.00 95.12 102 ILE A CA 1
ATOM 799 C C . ILE A 1 102 ? -2.940 6.150 16.571 1.00 95.12 102 ILE A C 1
ATOM 801 O O . ILE A 1 102 ? -2.714 5.456 17.562 1.00 95.12 102 ILE A O 1
ATOM 805 N N . THR A 1 103 ? -3.723 7.222 16.601 1.00 94.19 103 THR A N 1
ATOM 806 C CA . THR A 1 103 ? -4.511 7.638 17.759 1.00 94.19 103 THR A CA 1
ATOM 807 C C . THR A 1 103 ? -5.985 7.663 17.384 1.00 94.19 103 THR A C 1
ATOM 809 O O . THR A 1 103 ? -6.352 7.981 16.251 1.00 94.19 103 THR A O 1
ATOM 812 N N . PHE A 1 104 ? -6.838 7.305 18.338 1.00 92.94 104 PHE A N 1
ATOM 813 C CA . PHE A 1 104 ? -8.284 7.312 18.159 1.00 92.94 104 PHE A CA 1
ATOM 814 C C . PHE A 1 104 ? -8.883 8.510 18.885 1.00 92.94 104 PHE A C 1
ATOM 816 O O . PHE A 1 104 ? -8.592 8.759 20.058 1.00 92.94 104 PHE A O 1
ATOM 823 N N . ALA A 1 105 ? -9.735 9.253 18.179 1.00 91.38 105 ALA A N 1
ATOM 824 C CA . ALA A 1 105 ? -10.524 10.309 18.793 1.00 91.38 105 ALA A CA 1
ATOM 825 C C . ALA A 1 105 ? -11.484 9.717 19.834 1.00 91.38 105 ALA A C 1
ATOM 827 O O . ALA A 1 105 ? -11.901 8.561 19.732 1.00 91.38 105 ALA A O 1
ATOM 828 N N . GLU A 1 106 ? -11.854 10.524 20.826 1.00 87.88 106 GLU A N 1
ATOM 829 C CA . GLU A 1 106 ? -12.824 10.100 21.829 1.00 87.88 106 GLU A CA 1
ATOM 830 C C . GLU A 1 106 ? -14.155 9.710 21.175 1.00 87.88 106 GLU A C 1
ATOM 832 O O . GLU A 1 106 ? -14.726 10.464 20.387 1.00 87.88 106 GLU A O 1
ATOM 837 N N . GLY A 1 107 ? -14.632 8.508 21.492 1.00 87.06 107 GLY A N 1
ATOM 838 C CA . GLY A 1 107 ? -15.838 7.930 20.915 1.00 87.06 107 GLY A CA 1
ATOM 839 C C . GLY A 1 107 ? -15.603 7.148 19.623 1.00 87.06 107 GLY A C 1
ATOM 840 O O . GLY A 1 107 ? -16.546 6.510 19.160 1.00 87.06 107 GLY A O 1
ATOM 841 N N . ASN A 1 108 ? -14.395 7.149 19.052 1.00 90.56 108 ASN A N 1
ATOM 842 C CA . ASN A 1 108 ? -14.022 6.392 17.849 1.00 90.56 108 ASN A CA 1
ATOM 843 C C . ASN A 1 108 ? -12.998 5.284 18.129 1.00 90.56 108 ASN A C 1
ATOM 845 O O . ASN A 1 108 ? -12.351 4.780 17.216 1.00 90.56 108 ASN A O 1
ATOM 849 N N . GLU A 1 109 ? -12.846 4.887 19.386 1.00 90.25 109 GLU A N 1
ATOM 850 C CA . GLU A 1 109 ? -11.979 3.783 19.765 1.00 90.25 109 GLU A CA 1
ATOM 851 C C . GLU A 1 109 ? -12.542 2.428 19.295 1.00 90.25 109 GLU A C 1
ATOM 853 O O . GLU A 1 109 ? -13.764 2.248 19.194 1.00 90.25 109 GLU A O 1
ATOM 858 N N . PRO A 1 110 ? -11.666 1.436 19.063 1.00 89.25 110 PRO A N 1
ATOM 859 C CA . PRO A 1 110 ? -12.082 0.051 18.920 1.00 89.25 110 PRO A CA 1
ATOM 860 C C . PRO A 1 110 ? -12.858 -0.454 20.145 1.00 89.25 110 PRO A C 1
ATOM 862 O O . PRO A 1 110 ? -12.420 -0.296 21.287 1.00 89.25 110 PRO A O 1
ATOM 865 N N . ASN A 1 111 ? -13.965 -1.155 19.905 1.00 84.69 111 ASN A N 1
ATOM 866 C CA . ASN A 1 111 ? -14.655 -1.939 20.922 1.00 84.69 111 ASN A CA 1
ATOM 867 C C . ASN A 1 111 ? -13.894 -3.244 21.143 1.00 84.69 111 ASN A C 1
ATOM 869 O O . ASN A 1 111 ? -13.853 -4.102 20.262 1.00 84.69 111 ASN A O 1
ATOM 873 N N . LEU A 1 112 ? -13.309 -3.413 22.322 1.00 74.38 112 LEU A N 1
ATOM 874 C CA . LEU A 1 112 ? -12.634 -4.655 22.672 1.00 74.38 112 LEU A CA 1
ATOM 875 C C . LEU A 1 112 ? -13.610 -5.706 23.202 1.00 74.38 112 LEU A C 1
ATOM 877 O O . LEU A 1 112 ? -14.515 -5.407 23.983 1.00 74.38 112 LEU A O 1
ATOM 881 N N . ALA A 1 113 ? -13.387 -6.957 22.797 1.00 67.81 113 ALA A N 1
ATOM 882 C CA . ALA A 1 113 ? -14.003 -8.112 23.432 1.00 67.81 113 ALA A CA 1
ATOM 883 C C . ALA A 1 113 ? -13.579 -8.160 24.909 1.00 67.81 113 ALA A C 1
ATOM 885 O O . ALA A 1 113 ? -12.392 -8.081 25.231 1.00 67.81 113 ALA A O 1
ATOM 886 N N . GLN A 1 114 ? -14.551 -8.276 25.813 1.00 60.66 114 GLN A N 1
ATOM 887 C CA . GLN A 1 114 ? -14.285 -8.450 27.237 1.00 60.66 114 GLN A CA 1
ATOM 888 C C . GLN A 1 114 ? -14.359 -9.936 27.573 1.00 60.66 114 GLN A C 1
ATOM 890 O O . GLN A 1 114 ? -15.425 -10.553 27.492 1.00 60.66 114 GLN A O 1
ATOM 895 N N . GLN A 1 115 ? -13.232 -10.505 27.993 1.00 54.34 115 GLN A N 1
ATOM 896 C CA . GLN A 1 115 ? -13.249 -11.714 28.803 1.00 54.34 115 GLN A CA 1
ATOM 897 C C . GLN A 1 115 ? -13.338 -11.263 30.258 1.00 54.34 115 GLN A C 1
ATOM 899 O O . GLN A 1 115 ? -12.386 -10.694 30.792 1.00 54.34 115 GLN A O 1
ATOM 904 N N . GLN A 1 116 ? -14.498 -11.448 30.883 1.00 55.84 116 GLN A N 1
ATOM 905 C CA . GLN A 1 116 ? -14.643 -11.134 32.296 1.00 55.84 116 GLN A CA 1
ATOM 906 C C . GLN A 1 116 ? -13.991 -12.264 33.100 1.00 55.84 116 GLN A C 1
ATOM 908 O O . GLN A 1 116 ? -14.227 -13.443 32.825 1.00 55.84 116 GLN A O 1
ATOM 913 N N . GLU A 1 117 ? -13.135 -11.915 34.061 1.00 54.47 117 GLU A N 1
ATOM 914 C CA . GLU A 1 117 ? -12.522 -12.897 34.955 1.00 54.47 117 GLU A CA 1
ATOM 915 C C . GLU A 1 117 ? -13.593 -13.664 35.742 1.00 54.47 117 GLU A C 1
ATOM 917 O O . GLU A 1 117 ? -14.667 -13.139 36.051 1.00 54.47 117 GLU A O 1
ATOM 922 N N . GLN A 1 118 ? -13.284 -14.919 36.080 1.00 54.06 118 GLN A N 1
ATOM 923 C CA . GLN A 1 118 ? -14.108 -15.753 36.949 1.00 54.06 118 GLN A CA 1
ATOM 924 C C . GLN A 1 118 ? -14.417 -15.021 38.253 1.00 54.06 118 GLN A C 1
ATOM 926 O O . GLN A 1 118 ? -13.556 -14.861 39.118 1.00 54.06 118 GLN A O 1
ATOM 931 N N . SER A 1 119 ? -15.672 -14.615 38.425 1.00 58.81 119 SER A N 1
ATOM 932 C CA . SER A 1 119 ? -16.125 -14.049 39.691 1.00 58.81 119 SER A CA 1
ATOM 933 C C . SER A 1 119 ? -16.570 -15.189 40.603 1.00 58.81 119 SER A C 1
ATOM 935 O O . SER A 1 119 ? -17.493 -15.946 40.293 1.00 58.81 119 SER A O 1
ATOM 937 N N . THR A 1 120 ? -15.866 -15.335 41.728 1.00 50.31 120 THR A N 1
ATOM 938 C CA . THR A 1 120 ? -16.251 -16.256 42.801 1.00 50.31 120 THR A CA 1
ATOM 939 C C . THR A 1 120 ? -16.956 -15.460 43.887 1.00 50.31 120 THR A C 1
ATOM 941 O O . THR A 1 120 ? -16.347 -14.607 44.530 1.00 50.31 120 THR A O 1
ATOM 944 N N . PHE A 1 121 ? -18.231 -15.759 44.120 1.00 60.53 121 PHE A N 1
ATOM 945 C CA . PHE A 1 121 ? -18.992 -15.154 45.211 1.00 60.53 121 PHE A CA 1
ATOM 946 C C . PHE A 1 121 ? -19.004 -16.097 46.415 1.00 60.53 121 PHE A C 1
ATOM 948 O O . PHE A 1 121 ? -19.326 -17.283 46.287 1.00 60.53 121 PHE A O 1
ATOM 955 N N . LEU A 1 122 ? -18.642 -15.566 47.584 1.00 55.53 122 LEU A N 1
ATOM 956 C CA . LEU A 1 122 ? -18.667 -16.281 48.857 1.00 55.53 122 LEU A CA 1
ATOM 957 C C . LEU A 1 122 ? -19.807 -15.738 49.714 1.00 55.53 122 LEU A C 1
ATOM 959 O O . LEU A 1 122 ? -19.803 -14.570 50.095 1.00 55.53 122 LEU A O 1
ATOM 963 N N . PHE A 1 123 ? -20.763 -16.602 50.048 1.00 63.06 123 PHE A N 1
ATOM 964 C CA . PHE A 1 123 ? -21.862 -16.257 50.946 1.00 63.06 123 PHE A CA 1
ATOM 965 C C . PHE A 1 123 ? -21.652 -16.909 52.314 1.00 63.06 123 PHE A C 1
ATOM 967 O O . PHE A 1 123 ? -21.561 -18.135 52.423 1.00 63.06 123 PHE A O 1
ATOM 974 N N . THR A 1 124 ? -21.609 -16.100 53.373 1.00 59.38 124 THR A N 1
ATOM 975 C CA . THR A 1 124 ? -21.569 -16.559 54.768 1.00 59.38 124 THR A CA 1
ATOM 976 C C . THR A 1 124 ? -22.954 -16.452 55.406 1.00 59.38 124 THR A C 1
ATOM 978 O O . THR A 1 124 ? -23.582 -15.397 55.404 1.00 59.38 124 THR A O 1
ATOM 981 N N . LYS A 1 125 ? -23.453 -17.561 55.971 1.00 61.31 125 LYS A N 1
ATOM 982 C CA . LYS A 1 125 ? -24.712 -17.575 56.732 1.00 61.31 125 LYS A CA 1
ATOM 983 C C . LYS A 1 125 ? -24.439 -17.230 58.206 1.00 61.31 125 LYS A C 1
ATOM 985 O O . LYS A 1 125 ? -23.721 -17.981 58.857 1.00 61.31 125 LYS A O 1
ATOM 990 N N . PRO A 1 126 ? -25.041 -16.174 58.779 1.00 57.59 126 PRO A N 1
ATOM 991 C CA . PRO A 1 126 ? -24.704 -15.689 60.124 1.00 57.59 126 PRO A CA 1
ATOM 992 C C . PRO A 1 126 ? -25.228 -16.542 61.303 1.00 57.59 126 PRO A C 1
ATOM 994 O O . PRO A 1 126 ? -25.129 -16.102 62.443 1.00 57.59 126 PRO A O 1
ATOM 997 N N . LYS A 1 127 ? -25.813 -17.733 61.083 1.00 56.06 127 LYS A N 1
ATOM 998 C CA . LYS A 1 127 ? -26.568 -18.476 62.122 1.00 56.06 127 LYS A CA 1
ATOM 999 C C . LYS A 1 127 ? -26.225 -19.968 62.285 1.00 56.06 127 LYS A C 1
ATOM 1001 O O . LYS A 1 127 ? -27.124 -20.762 62.543 1.00 56.06 127 LYS A O 1
ATOM 1006 N N . HIS A 1 128 ? -24.958 -20.375 62.190 1.00 50.00 128 HIS A N 1
ATOM 1007 C CA . HIS A 1 128 ? -24.571 -21.747 62.558 1.00 50.00 128 HIS A CA 1
ATOM 1008 C C . HIS A 1 128 ? -23.329 -21.788 63.461 1.00 50.00 128 HIS A C 1
ATOM 1010 O O . HIS A 1 128 ? -22.236 -21.410 63.056 1.00 50.00 128 HIS A O 1
ATOM 1016 N N . HIS A 1 129 ? -23.508 -22.290 64.688 1.00 51.31 129 HIS A N 1
ATOM 1017 C CA . HIS A 1 129 ? -22.428 -22.787 65.544 1.00 51.31 129 HIS A CA 1
ATOM 1018 C C . HIS A 1 129 ? -22.029 -24.186 65.043 1.00 51.31 129 HIS A C 1
ATOM 1020 O O . HIS A 1 129 ? -22.558 -25.195 65.497 1.00 51.31 129 HIS A O 1
ATOM 1026 N N . GLY A 1 130 ? -21.169 -24.237 64.029 1.00 51.91 130 GLY A N 1
ATOM 1027 C CA . GLY A 1 130 ? -20.692 -25.465 63.385 1.00 51.91 130 GLY A CA 1
ATOM 1028 C C . GLY A 1 130 ? -20.105 -25.155 62.008 1.00 51.91 130 GLY A C 1
ATOM 1029 O O . GLY A 1 130 ? -20.516 -24.175 61.391 1.00 51.91 130 GLY A O 1
ATOM 1030 N N . THR A 1 131 ? -19.123 -25.948 61.558 1.00 57.44 131 THR A N 1
ATOM 1031 C CA . THR A 1 131 ? -18.332 -25.749 60.326 1.00 57.44 131 THR A CA 1
ATOM 1032 C C . THR A 1 131 ? -19.169 -25.182 59.177 1.00 57.44 131 THR A C 1
ATOM 1034 O O . THR A 1 131 ? -20.096 -25.824 58.689 1.00 57.44 131 THR A O 1
ATOM 1037 N N . MET A 1 132 ? -18.843 -23.951 58.776 1.00 54.78 132 MET A N 1
ATOM 1038 C CA . MET A 1 132 ? -19.605 -23.139 57.827 1.00 54.78 132 MET A CA 1
ATOM 1039 C C . MET A 1 132 ? -19.758 -23.831 56.461 1.00 54.78 132 MET A C 1
ATOM 1041 O O . MET A 1 132 ? -18.752 -24.013 55.772 1.00 54.78 132 MET A O 1
ATOM 1045 N N . PRO A 1 133 ? -20.980 -24.144 55.987 1.00 52.38 133 PRO A N 1
ATOM 1046 C CA . PRO A 1 133 ? -21.180 -24.476 54.584 1.00 52.38 133 PRO A CA 1
ATOM 1047 C C . PRO A 1 133 ? -21.080 -23.183 53.765 1.00 52.38 133 PRO A C 1
ATOM 1049 O O . PRO A 1 133 ? -22.027 -22.400 53.691 1.00 52.38 133 PRO A O 1
ATOM 1052 N N . SER A 1 134 ? -19.912 -22.922 53.174 1.00 63.09 134 SER A N 1
ATOM 1053 C CA . SER A 1 134 ? -19.749 -21.833 52.208 1.00 63.09 134 SER A CA 1
ATOM 1054 C C . SER A 1 134 ? -20.452 -22.210 50.901 1.00 63.09 134 SER A C 1
ATOM 1056 O O . SER A 1 134 ? -20.048 -23.176 50.251 1.00 63.09 134 SER A O 1
ATOM 1058 N N . LEU A 1 135 ? -21.489 -21.464 50.511 1.00 56.97 135 LEU A N 1
ATOM 1059 C CA . LEU A 1 135 ? -22.066 -21.574 49.171 1.00 56.97 135 LEU A CA 1
ATOM 1060 C C . LEU A 1 135 ? -21.137 -20.825 48.213 1.00 56.97 135 LEU A C 1
ATOM 1062 O O . LEU A 1 135 ? -20.857 -19.644 48.428 1.00 56.97 135 LEU A O 1
ATOM 1066 N N . ARG A 1 136 ? -20.645 -21.520 47.186 1.00 63.94 136 ARG A N 1
ATOM 1067 C CA . ARG A 1 136 ? -19.815 -20.936 46.131 1.00 63.94 136 ARG A CA 1
ATOM 1068 C C . ARG A 1 136 ? -20.648 -20.818 44.869 1.00 63.94 136 ARG A C 1
ATOM 1070 O O . ARG A 1 136 ? -21.235 -21.806 44.433 1.00 63.94 136 ARG A O 1
ATOM 1077 N N . GLN A 1 137 ? -20.681 -19.624 44.295 1.00 61.31 137 GLN A N 1
ATOM 1078 C CA . GLN A 1 137 ? -21.249 -19.394 42.975 1.00 61.31 137 GLN A CA 1
ATOM 1079 C C . GLN A 1 137 ? -20.128 -18.987 42.025 1.00 61.31 137 GLN A C 1
ATOM 1081 O O . GLN A 1 137 ? -19.321 -18.117 42.356 1.00 61.31 137 GLN A O 1
ATOM 1086 N N . PHE A 1 138 ? -20.105 -19.629 40.860 1.00 67.88 138 PHE A N 1
ATOM 1087 C CA . PHE A 1 138 ? -19.191 -19.325 39.767 1.00 67.88 138 PHE A CA 1
ATOM 1088 C C . PHE A 1 138 ? -19.983 -18.665 38.641 1.00 67.88 138 PHE A C 1
ATOM 1090 O O . PHE A 1 138 ? -21.058 -19.150 38.283 1.00 67.88 138 PHE A O 1
ATOM 1097 N N . SER A 1 139 ? -19.457 -17.576 38.087 1.00 65.94 139 SER A N 1
ATOM 1098 C CA . SER A 1 139 ? -19.989 -16.944 36.880 1.00 65.94 139 SER A CA 1
ATOM 1099 C C . SER A 1 139 ? -18.870 -16.765 35.861 1.00 65.94 139 SER A C 1
ATOM 1101 O O . SER A 1 139 ? -17.803 -16.249 36.196 1.00 65.94 139 SER A O 1
ATOM 1103 N N . ASN A 1 140 ? -19.131 -17.199 34.627 1.00 63.91 140 ASN A N 1
ATOM 1104 C CA . ASN A 1 140 ? -18.257 -17.019 33.473 1.00 63.91 140 ASN A CA 1
ATOM 1105 C C . ASN A 1 140 ? -19.017 -16.196 32.433 1.00 63.91 140 ASN A C 1
ATOM 1107 O O . ASN A 1 140 ? -20.121 -16.579 32.046 1.00 63.91 140 ASN A O 1
ATOM 1111 N N . GLN A 1 141 ? -18.423 -15.101 31.963 1.00 63.31 141 GLN A N 1
ATOM 1112 C CA . GLN A 1 141 ? -19.007 -14.270 30.917 1.00 63.31 141 GLN A CA 1
ATOM 1113 C C . GLN A 1 141 ? -17.939 -13.906 29.882 1.00 63.31 141 GLN A C 1
ATOM 1115 O O . GLN A 1 141 ? -16.853 -13.431 30.217 1.00 63.31 141 GLN A O 1
ATOM 1120 N N . SER A 1 142 ? -18.267 -14.122 28.611 1.00 61.72 142 SER A N 1
ATOM 1121 C CA . SER A 1 142 ? -17.428 -13.750 27.472 1.00 61.72 142 SER A CA 1
ATOM 1122 C C . SER A 1 142 ? -18.265 -12.941 26.491 1.00 61.72 142 SER A C 1
ATOM 1124 O O . SER A 1 142 ? -19.380 -13.337 26.151 1.00 61.72 142 SER A O 1
ATOM 1126 N N . VAL A 1 143 ? -17.737 -11.799 26.055 1.00 67.06 143 VAL A N 1
ATOM 1127 C CA . VAL A 1 143 ? -18.371 -10.938 25.053 1.00 67.06 143 VAL A CA 1
ATOM 1128 C C . VAL A 1 143 ? -17.499 -10.929 23.808 1.00 67.06 143 VAL A C 1
ATOM 1130 O O . VAL A 1 143 ? -16.345 -10.513 23.870 1.00 67.06 143 VAL A O 1
ATOM 1133 N N . TYR A 1 144 ? -18.056 -11.363 22.681 1.00 70.12 144 TYR A N 1
ATOM 1134 C CA . TYR A 1 144 ? -17.372 -11.366 21.390 1.00 70.12 144 TYR A CA 1
ATOM 1135 C C . TYR A 1 144 ? -17.637 -10.052 20.644 1.00 70.12 144 TYR A C 1
ATOM 1137 O O . TYR A 1 144 ? -18.765 -9.560 20.632 1.00 70.12 144 TYR A O 1
ATOM 1145 N N . GLN A 1 145 ? -16.597 -9.486 20.031 1.00 78.50 145 GLN A N 1
ATOM 1146 C CA . GLN A 1 145 ? -16.652 -8.285 19.191 1.00 78.50 145 GLN A CA 1
ATOM 1147 C C . GLN A 1 145 ? -15.915 -8.563 17.879 1.00 78.50 145 GLN A C 1
ATOM 1149 O O . GLN A 1 145 ? -15.023 -9.411 17.845 1.00 78.50 145 GLN A O 1
ATOM 1154 N N . HIS A 1 146 ? -16.279 -7.857 16.809 1.00 84.25 146 HIS A N 1
ATOM 1155 C CA . HIS A 1 146 ? -15.535 -7.935 15.551 1.00 84.25 146 HIS A CA 1
ATOM 1156 C C . HIS A 1 146 ? -14.147 -7.320 15.719 1.00 84.25 146 HIS A C 1
ATOM 1158 O O . HIS A 1 146 ? -14.005 -6.293 16.379 1.00 84.25 146 HIS A O 1
ATOM 1164 N N . GLU A 1 147 ? -13.128 -7.919 15.116 1.00 86.75 147 GLU A N 1
ATOM 1165 C CA . GLU A 1 147 ? -11.789 -7.335 15.098 1.00 86.75 147 GLU A CA 1
ATOM 1166 C C . GLU A 1 147 ? -11.772 -6.059 14.232 1.00 86.75 147 GLU A C 1
ATOM 1168 O O . GLU A 1 147 ? -12.472 -6.005 13.213 1.00 86.75 147 GLU A O 1
ATOM 1173 N N . PRO A 1 148 ? -11.021 -5.014 14.621 1.00 91.69 148 PRO A N 1
ATOM 1174 C CA . PRO A 1 148 ? -10.733 -3.907 13.724 1.00 91.69 148 PRO A CA 1
ATOM 1175 C C . PRO A 1 148 ? -9.985 -4.392 12.483 1.00 91.69 148 PRO A C 1
ATOM 1177 O O . PRO A 1 148 ? -9.067 -5.199 12.581 1.00 91.69 148 PRO A O 1
ATOM 1180 N N . TYR A 1 149 ? -10.343 -3.864 11.324 1.00 93.50 149 TYR A N 1
ATOM 1181 C CA . TYR A 1 149 ? -9.708 -4.186 10.053 1.00 93.50 149 TYR A CA 1
ATOM 1182 C C . TYR A 1 149 ? -9.394 -2.902 9.295 1.00 93.50 149 TYR A C 1
ATOM 1184 O O . TYR A 1 149 ? -9.934 -1.840 9.612 1.00 93.50 149 TYR A O 1
ATOM 1192 N N . CYS A 1 150 ? -8.509 -2.985 8.307 1.00 95.62 150 CYS A N 1
ATOM 1193 C CA . CYS A 1 150 ? -8.171 -1.830 7.492 1.00 95.62 150 CYS A CA 1
ATOM 1194 C C . CYS A 1 150 ? -8.711 -1.937 6.072 1.00 95.62 150 CYS A C 1
ATOM 1196 O O . CYS A 1 150 ? -8.787 -3.026 5.504 1.00 95.62 150 CYS A O 1
ATOM 1198 N N . GLU A 1 151 ? -8.948 -0.782 5.464 1.00 96.00 151 GLU A N 1
ATOM 1199 C CA . GLU A 1 151 ? -9.208 -0.652 4.036 1.00 96.00 151 GLU A CA 1
ATOM 1200 C C . GLU A 1 151 ? -8.267 0.388 3.418 1.00 96.00 151 GLU A C 1
ATOM 1202 O O . GLU A 1 151 ? -8.011 1.451 3.992 1.00 96.00 151 GLU A O 1
ATOM 1207 N N . LEU A 1 152 ? -7.742 0.077 2.228 1.00 97.12 152 LEU A N 1
ATOM 1208 C CA . LEU A 1 152 ? -7.027 1.044 1.401 1.00 97.12 152 LEU A CA 1
ATOM 1209 C C . LEU A 1 152 ? -8.051 1.892 0.645 1.00 97.12 152 LEU A C 1
ATOM 1211 O O . LEU A 1 152 ? -8.692 1.408 -0.285 1.00 97.12 152 LEU A O 1
ATOM 1215 N N . VAL A 1 153 ? -8.174 3.160 1.024 1.00 97.44 153 VAL A N 1
ATOM 1216 C CA . VAL A 1 153 ? -9.112 4.108 0.405 1.00 97.44 153 VAL A CA 1
ATOM 1217 C C . VAL A 1 153 ? -8.551 4.645 -0.906 1.00 97.44 153 VAL A C 1
ATOM 1219 O O . VAL A 1 153 ? -9.245 4.725 -1.916 1.00 97.44 153 VAL A O 1
ATOM 1222 N N . SER A 1 154 ? -7.279 5.036 -0.887 1.00 97.94 154 SER A N 1
ATOM 1223 C CA . SER A 1 154 ? -6.573 5.570 -2.047 1.00 97.94 154 SER A CA 1
ATOM 1224 C C . SER A 1 154 ? -5.067 5.480 -1.843 1.00 97.94 154 SER A C 1
ATOM 1226 O O . SER A 1 154 ? -4.585 5.329 -0.720 1.00 97.94 154 SER A O 1
ATOM 1228 N N . TYR A 1 155 ? -4.311 5.634 -2.923 1.00 98.25 155 TYR A N 1
ATOM 1229 C CA . TYR A 1 155 ? -2.870 5.825 -2.861 1.00 98.25 155 TYR A CA 1
ATOM 1230 C C . TYR A 1 155 ? -2.434 6.879 -3.878 1.00 98.25 155 TYR A C 1
ATOM 1232 O O . TYR A 1 155 ? -3.085 7.069 -4.905 1.00 98.25 155 TYR A O 1
ATOM 1240 N N . SER A 1 156 ? -1.326 7.548 -3.589 1.00 97.75 156 SER A N 1
ATOM 1241 C CA . SER A 1 156 ? -0.576 8.340 -4.560 1.00 97.75 156 SER A CA 1
ATOM 1242 C C . SER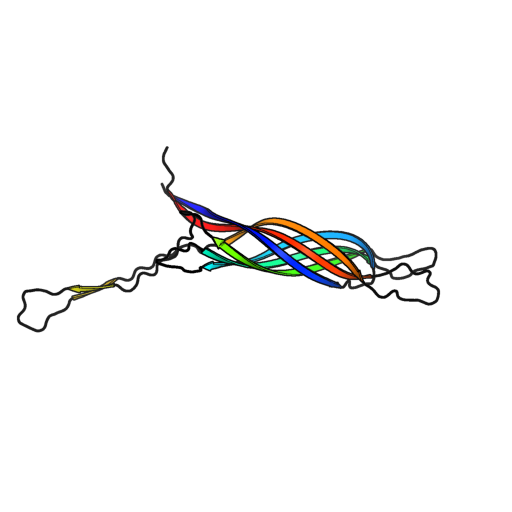 A 1 156 ? 0.888 7.948 -4.482 1.00 97.75 156 SER A C 1
ATOM 1244 O O . SER A 1 156 ? 1.362 7.490 -3.441 1.00 97.75 156 SER A O 1
ATOM 1246 N N . MET A 1 157 ? 1.598 8.088 -5.591 1.00 96.81 157 MET A N 1
ATOM 1247 C CA . MET A 1 157 ? 2.975 7.646 -5.680 1.00 96.81 157 MET A CA 1
ATOM 1248 C C . MET A 1 157 ? 3.756 8.556 -6.613 1.00 96.81 157 MET A C 1
ATOM 1250 O O . MET A 1 157 ? 3.307 8.821 -7.726 1.00 96.81 157 MET A O 1
ATOM 1254 N N . ASP A 1 158 ? 4.934 8.954 -6.156 1.00 96.88 158 ASP A N 1
ATOM 1255 C CA . ASP A 1 158 ? 5.930 9.673 -6.936 1.00 96.88 158 ASP A CA 1
ATOM 1256 C C . ASP A 1 158 ? 7.177 8.798 -7.044 1.00 96.88 158 ASP A C 1
ATOM 1258 O O . ASP A 1 158 ? 7.580 8.148 -6.075 1.00 96.88 158 ASP A O 1
ATOM 1262 N N . GLU A 1 159 ? 7.794 8.751 -8.220 1.00 95.75 159 GLU A N 1
ATOM 1263 C CA . GLU A 1 159 ? 8.950 7.892 -8.453 1.00 95.75 159 GLU A CA 1
ATOM 1264 C C . GLU A 1 159 ? 10.034 8.555 -9.300 1.00 95.75 159 GLU A C 1
ATOM 1266 O O . GLU A 1 159 ? 9.771 9.375 -10.178 1.00 95.75 159 GLU A O 1
ATOM 1271 N N . VAL A 1 160 ? 11.270 8.140 -9.041 1.00 96.56 160 VAL A N 1
ATOM 1272 C CA . VAL A 1 160 ? 12.445 8.419 -9.862 1.00 96.56 160 VAL A CA 1
ATOM 1273 C C . VAL A 1 160 ? 12.988 7.085 -10.351 1.00 96.56 160 VAL A C 1
ATOM 1275 O O . VAL A 1 160 ? 13.156 6.156 -9.557 1.00 96.56 160 VAL A O 1
ATOM 1278 N N . VAL A 1 161 ? 13.256 6.990 -11.653 1.00 94.75 161 VAL A N 1
ATOM 1279 C CA . VAL A 1 161 ? 13.767 5.779 -12.303 1.00 94.75 161 VAL A CA 1
ATOM 1280 C C . VAL A 1 161 ? 15.103 6.087 -12.969 1.00 94.75 161 VAL A C 1
ATOM 1282 O O . VAL A 1 161 ? 15.216 7.037 -13.741 1.00 94.75 161 VAL A O 1
ATOM 1285 N N . GLU A 1 162 ? 16.109 5.275 -12.672 1.00 94.38 162 GLU A N 1
ATOM 1286 C CA . GLU A 1 162 ? 17.417 5.290 -13.315 1.00 94.38 162 GLU A CA 1
ATOM 1287 C C . GLU A 1 162 ? 17.606 4.000 -14.123 1.00 94.38 162 GLU A C 1
ATOM 1289 O O . GLU A 1 162 ? 17.518 2.890 -13.594 1.00 94.38 162 GLU A O 1
ATOM 1294 N N . GLU A 1 163 ? 17.887 4.151 -15.414 1.00 93.38 163 GLU A N 1
ATOM 1295 C CA . GLU A 1 163 ? 18.174 3.052 -16.334 1.00 93.38 163 GLU A CA 1
ATOM 1296 C C . GLU A 1 163 ? 19.665 2.682 -16.294 1.00 93.38 163 GLU A C 1
ATOM 1298 O O . GLU A 1 163 ? 20.539 3.477 -16.667 1.00 93.38 163 GLU A O 1
ATOM 1303 N N . LYS A 1 164 ? 19.960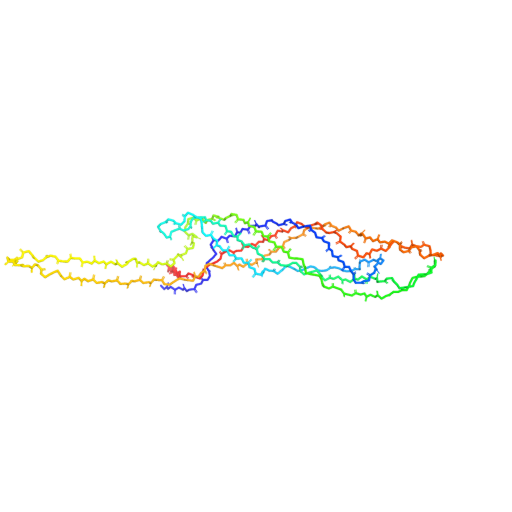 1.448 -15.876 1.00 90.31 164 LYS A N 1
ATOM 1304 C CA . LYS A 1 164 ? 21.312 0.885 -15.782 1.00 90.31 164 LYS A CA 1
ATOM 1305 C C . LYS A 1 164 ? 21.482 -0.293 -16.742 1.00 90.31 164 LYS A C 1
ATOM 1307 O O . LYS A 1 164 ? 20.591 -1.126 -16.907 1.00 90.31 164 LYS A O 1
ATOM 1312 N N . GLY A 1 165 ? 22.659 -0.400 -17.356 1.00 78.69 165 GLY A N 1
ATOM 1313 C CA . GLY A 1 165 ? 22.995 -1.543 -18.201 1.00 78.69 165 GLY A CA 1
ATOM 1314 C C . GLY A 1 165 ? 24.414 -1.532 -18.745 1.00 78.69 165 GLY A C 1
ATOM 1315 O O . GLY A 1 165 ? 25.151 -0.550 -18.637 1.00 78.69 165 GLY A O 1
ATOM 1316 N N . THR A 1 166 ? 24.788 -2.667 -19.332 1.00 61.84 166 THR A N 1
ATOM 1317 C CA . THR A 1 166 ? 26.028 -2.849 -20.085 1.00 61.84 166 THR A CA 1
ATOM 1318 C C . THR A 1 166 ? 25.749 -2.539 -21.548 1.00 61.84 166 THR A C 1
ATOM 1320 O O . THR A 1 166 ? 24.987 -3.243 -22.203 1.00 61.84 166 THR A O 1
ATOM 1323 N N . GLY A 1 167 ? 26.380 -1.495 -22.088 1.00 54.72 167 GLY A N 1
ATOM 1324 C CA . GLY A 1 167 ? 26.454 -1.343 -23.537 1.00 54.72 167 GLY A CA 1
ATOM 1325 C C . GLY A 1 167 ? 27.235 -2.531 -24.088 1.00 54.72 167 GLY A C 1
ATOM 1326 O O . GLY A 1 167 ? 28.453 -2.588 -23.909 1.00 54.72 167 GLY A O 1
ATOM 1327 N N . MET A 1 168 ? 26.560 -3.506 -24.703 1.00 48.06 168 MET A N 1
ATOM 1328 C CA . MET A 1 168 ? 27.256 -4.558 -25.439 1.00 48.06 168 MET A CA 1
ATOM 1329 C C . MET A 1 168 ? 27.953 -3.888 -26.612 1.00 48.06 168 MET A C 1
ATOM 1331 O O . MET A 1 168 ? 27.321 -3.577 -27.615 1.00 48.06 168 MET A O 1
ATOM 1335 N N . LYS A 1 169 ? 29.258 -3.646 -26.465 1.00 46.50 169 LYS A N 1
ATOM 1336 C CA . LYS A 1 169 ? 30.141 -3.235 -27.552 1.00 46.50 169 LYS A CA 1
ATOM 1337 C C . LYS A 1 169 ? 30.336 -4.404 -28.515 1.00 46.50 169 LYS A C 1
ATOM 1339 O O . LYS A 1 169 ? 31.350 -5.087 -28.456 1.00 46.50 169 LYS A O 1
ATOM 1344 N N . HIS A 1 170 ? 29.352 -4.677 -29.363 1.00 47.06 170 HIS A N 1
ATOM 1345 C CA . HIS A 1 170 ? 29.591 -5.454 -30.572 1.00 47.06 170 HIS A CA 1
ATOM 1346 C C . HIS A 1 170 ? 30.503 -4.631 -31.495 1.00 47.06 170 HIS A C 1
ATOM 1348 O O . HIS A 1 170 ? 30.136 -3.526 -31.897 1.00 47.06 170 HIS A O 1
ATOM 1354 N N . GLU A 1 171 ? 31.705 -5.134 -31.794 1.00 42.09 171 GLU A N 1
ATOM 1355 C CA . GLU A 1 171 ? 32.620 -4.517 -32.764 1.00 42.09 171 GLU A CA 1
ATOM 1356 C C . GLU A 1 171 ? 31.874 -4.274 -34.087 1.00 42.09 171 GLU A C 1
ATOM 1358 O O . GLU A 1 171 ? 31.461 -5.218 -34.757 1.00 42.09 171 GLU A O 1
ATOM 1363 N N . GLY A 1 172 ? 31.654 -2.997 -34.423 1.00 50.41 172 GLY A N 1
ATOM 1364 C CA . GLY A 1 172 ? 30.912 -2.559 -35.613 1.00 50.41 172 GLY A CA 1
ATOM 1365 C C . GLY A 1 172 ? 29.545 -1.912 -35.355 1.00 50.41 172 GLY A C 1
ATOM 1366 O O . GLY A 1 172 ? 28.938 -1.422 -36.302 1.00 50.41 172 GLY A O 1
ATOM 1367 N N . SER A 1 173 ? 29.057 -1.859 -34.111 1.00 53.12 173 SER A N 1
ATOM 1368 C CA . SER A 1 173 ? 27.787 -1.197 -33.794 1.00 53.12 173 SER A CA 1
ATOM 1369 C C . SER A 1 173 ? 27.979 0.289 -33.456 1.00 53.12 173 SER A C 1
ATOM 1371 O O . SER A 1 173 ? 28.853 0.672 -32.682 1.00 53.12 173 SER A O 1
ATOM 1373 N N . CYS A 1 174 ? 27.112 1.141 -34.005 1.00 55.66 174 CYS A N 1
ATOM 1374 C CA . CYS A 1 174 ? 27.046 2.573 -33.688 1.00 55.66 174 CYS A CA 1
ATOM 1375 C C . CYS A 1 174 ? 26.359 2.876 -32.328 1.00 55.66 174 CYS A C 1
ATOM 1377 O O . CYS A 1 174 ? 26.146 4.037 -31.998 1.00 55.66 174 CYS A O 1
ATOM 1379 N N . HIS A 1 175 ? 26.047 1.822 -31.560 1.00 55.06 175 HIS A N 1
ATOM 1380 C CA . HIS A 1 175 ? 25.549 1.730 -30.178 1.00 55.06 175 HIS A CA 1
ATOM 1381 C C . HIS A 1 175 ? 24.497 2.753 -29.728 1.00 55.06 175 HIS A C 1
ATOM 1383 O O . HIS A 1 175 ? 24.816 3.793 -29.154 1.00 55.06 175 HIS A O 1
ATOM 1389 N N . GLU A 1 176 ? 23.229 2.342 -29.819 1.00 61.12 176 GLU A N 1
ATOM 1390 C CA . GLU A 1 176 ? 22.196 2.776 -28.875 1.00 61.12 176 GLU A CA 1
ATOM 1391 C C . GLU A 1 176 ? 22.542 2.279 -27.460 1.00 61.12 176 GLU A C 1
ATOM 1393 O O . GLU A 1 176 ? 22.997 1.147 -27.265 1.00 61.12 176 GLU A O 1
ATOM 1398 N N . LYS A 1 177 ? 22.364 3.143 -26.456 1.00 74.81 177 LYS A N 1
ATOM 1399 C CA . LYS A 1 177 ? 22.544 2.788 -25.045 1.00 74.81 177 LYS A CA 1
ATOM 1400 C C . LYS A 1 177 ? 21.410 1.843 -24.641 1.00 74.81 177 LYS A C 1
ATOM 1402 O O . LYS A 1 177 ? 20.257 2.251 -24.649 1.00 74.81 177 LYS A O 1
ATOM 1407 N N . THR A 1 178 ? 21.742 0.613 -24.260 1.00 87.06 178 THR A N 1
ATOM 1408 C CA . THR A 1 178 ? 20.774 -0.354 -23.725 1.00 87.06 178 THR A CA 1
ATOM 1409 C C . THR A 1 178 ? 20.823 -0.411 -22.205 1.00 87.06 178 THR A C 1
ATOM 1411 O O . THR A 1 178 ? 21.884 -0.239 -21.595 1.00 87.06 178 THR A O 1
ATOM 1414 N N . PHE A 1 179 ? 19.688 -0.720 -21.590 1.00 90.94 179 PHE A N 1
ATOM 1415 C CA . PHE A 1 179 ? 19.561 -0.961 -20.159 1.00 90.94 179 PHE A CA 1
ATOM 1416 C C . PHE A 1 179 ? 18.865 -2.293 -19.900 1.00 90.94 179 PHE A C 1
ATOM 1418 O O . PHE A 1 179 ? 18.081 -2.771 -20.707 1.00 90.94 179 PHE A O 1
ATOM 1425 N N . ASN A 1 180 ? 19.158 -2.921 -18.772 1.00 92.75 180 ASN A N 1
ATOM 1426 C CA . ASN A 1 180 ? 18.468 -4.137 -18.339 1.00 92.75 180 ASN A CA 1
ATOM 1427 C C . ASN A 1 180 ? 18.096 -4.096 -16.855 1.00 92.75 180 ASN A C 1
ATOM 1429 O O . ASN A 1 180 ? 17.507 -5.044 -16.348 1.00 92.75 180 ASN A O 1
ATOM 1433 N N . ILE A 1 181 ? 18.430 -3.010 -16.159 1.00 95.06 181 ILE A N 1
ATOM 1434 C CA . ILE A 1 181 ? 18.099 -2.784 -14.758 1.00 95.06 181 ILE A CA 1
ATOM 1435 C C . ILE A 1 181 ? 17.450 -1.405 -14.643 1.00 95.06 181 ILE A C 1
ATOM 1437 O O . ILE A 1 181 ? 17.974 -0.415 -15.151 1.00 95.06 181 ILE A O 1
ATOM 1441 N N . LEU A 1 182 ? 16.318 -1.346 -13.950 1.00 95.50 182 LEU A N 1
ATOM 1442 C CA . LEU A 1 182 ? 15.629 -0.119 -13.572 1.00 95.50 182 LEU A CA 1
ATOM 1443 C C . LEU A 1 182 ? 15.774 0.073 -12.066 1.00 95.50 182 LEU A C 1
ATOM 1445 O O . LEU A 1 182 ? 15.125 -0.626 -11.288 1.00 95.50 182 LEU A O 1
ATOM 1449 N N . SER A 1 183 ? 16.614 1.014 -11.645 1.00 97.06 183 SER A N 1
ATOM 1450 C CA . SER A 1 183 ? 16.723 1.401 -10.239 1.00 97.06 183 SER A CA 1
ATOM 1451 C C . SER A 1 183 ? 15.666 2.447 -9.924 1.00 97.06 183 SER A C 1
ATOM 1453 O O . SER A 1 183 ? 15.620 3.502 -10.549 1.00 97.06 183 SER A O 1
ATOM 1455 N N . LYS A 1 184 ? 14.799 2.157 -8.959 1.00 96.56 184 LYS A N 1
ATOM 1456 C CA . LYS A 1 184 ? 13.648 2.986 -8.614 1.00 96.56 184 LYS A CA 1
ATOM 1457 C C . LYS A 1 184 ? 13.756 3.502 -7.187 1.00 96.56 184 LYS A C 1
ATOM 1459 O O . LYS A 1 184 ? 13.998 2.727 -6.261 1.00 96.56 184 LYS A O 1
ATOM 1464 N N . GLN A 1 185 ? 13.491 4.790 -7.014 1.00 97.88 185 GLN A N 1
ATOM 1465 C CA . GLN A 1 185 ? 13.185 5.407 -5.725 1.00 97.88 185 GLN A CA 1
ATOM 1466 C C . GLN A 1 185 ? 11.730 5.858 -5.752 1.00 97.88 185 GLN A C 1
ATOM 1468 O O . GLN A 1 185 ? 11.332 6.582 -6.658 1.00 97.88 185 GLN A O 1
ATOM 1473 N N . ILE A 1 186 ? 10.935 5.403 -4.792 1.00 97.94 186 ILE A N 1
ATOM 1474 C CA . ILE A 1 186 ? 9.487 5.594 -4.774 1.00 97.94 186 ILE A CA 1
ATOM 1475 C C . ILE A 1 186 ? 9.083 6.203 -3.432 1.00 97.94 186 ILE A C 1
ATOM 1477 O O . ILE A 1 186 ? 9.464 5.689 -2.377 1.00 97.94 186 ILE A O 1
ATOM 1481 N N . VAL A 1 187 ? 8.272 7.257 -3.484 1.00 98.06 187 VAL A N 1
ATOM 1482 C CA . VAL A 1 187 ? 7.540 7.812 -2.344 1.00 98.06 187 VAL A CA 1
ATOM 1483 C C . VAL A 1 187 ? 6.072 7.449 -2.521 1.00 98.06 187 VAL A C 1
ATOM 1485 O O . VAL A 1 187 ? 5.394 7.952 -3.411 1.00 98.06 187 VAL A O 1
ATOM 1488 N N . LEU A 1 188 ? 5.586 6.538 -1.687 1.00 98.38 188 LEU A N 1
ATOM 1489 C CA . LEU A 1 188 ? 4.216 6.044 -1.701 1.00 98.38 188 LEU A CA 1
ATOM 1490 C C . LEU A 1 188 ? 3.446 6.639 -0.521 1.00 98.38 188 LEU A C 1
ATOM 1492 O O . LEU A 1 188 ? 3.866 6.521 0.627 1.00 98.38 188 LEU A O 1
ATOM 1496 N N . HIS A 1 189 ? 2.289 7.231 -0.787 1.00 98.25 189 HIS A N 1
ATOM 1497 C CA . HIS A 1 189 ? 1.353 7.685 0.233 1.00 98.25 189 HIS A CA 1
ATOM 1498 C C . HIS A 1 189 ? 0.089 6.836 0.185 1.00 98.25 189 HIS A C 1
ATOM 1500 O O . HIS A 1 189 ? -0.656 6.872 -0.792 1.00 98.25 189 HIS 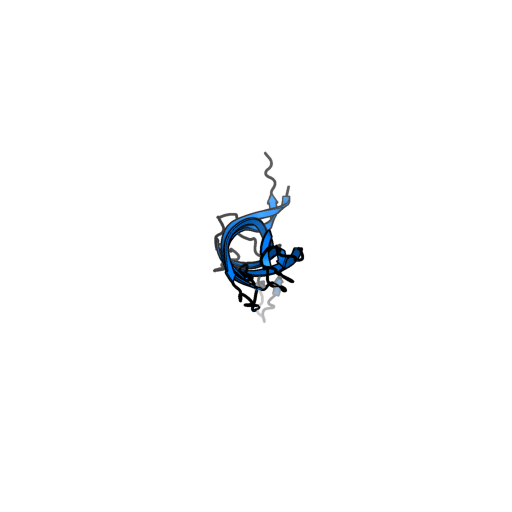A O 1
ATOM 1506 N N . LEU A 1 190 ? -0.172 6.093 1.256 1.00 98.31 190 LEU A N 1
ATOM 1507 C CA . LEU A 1 190 ? -1.388 5.300 1.416 1.00 98.31 190 LEU A CA 1
ATOM 1508 C C . LEU A 1 190 ? -2.397 6.066 2.263 1.00 98.31 190 LEU A C 1
ATOM 1510 O O . LEU A 1 190 ? -2.046 6.563 3.331 1.00 98.31 190 LEU A O 1
ATOM 1514 N N . MET A 1 191 ? -3.652 6.119 1.829 1.00 98.25 191 MET A N 1
ATOM 1515 C CA . MET A 1 191 ? -4.770 6.545 2.662 1.00 98.25 191 MET A CA 1
ATOM 1516 C C . MET A 1 191 ? -5.469 5.300 3.198 1.00 98.25 191 MET A C 1
ATOM 1518 O O . ME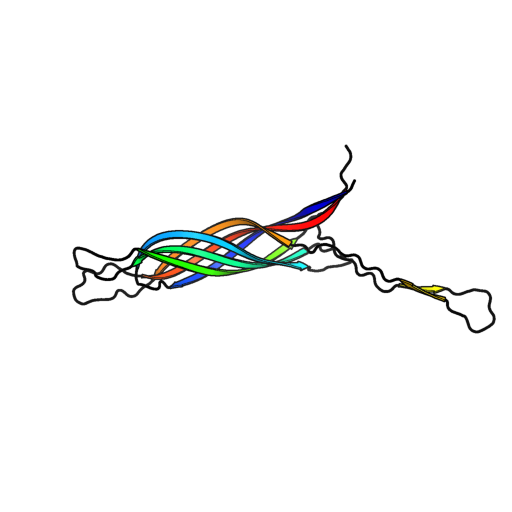T A 1 191 ? -6.160 4.605 2.454 1.00 98.25 191 MET A O 1
ATOM 1522 N N . ILE A 1 192 ? -5.264 5.016 4.482 1.00 98.00 192 ILE A N 1
ATOM 1523 C CA . ILE A 1 192 ? -5.825 3.845 5.153 1.00 98.00 192 ILE A CA 1
ATOM 1524 C C . ILE A 1 192 ? -6.957 4.281 6.075 1.00 98.00 192 ILE A C 1
ATOM 1526 O O . ILE A 1 192 ? -6.816 5.237 6.843 1.00 98.00 192 ILE A O 1
ATOM 1530 N N . GLU A 1 193 ? -8.065 3.555 6.029 1.00 97.62 193 GLU A N 1
ATOM 1531 C CA . GLU A 1 193 ? -9.084 3.586 7.071 1.00 97.62 193 GLU A CA 1
ATOM 1532 C C . GLU A 1 193 ? -8.945 2.382 7.978 1.00 97.62 193 GLU A C 1
ATOM 1534 O O . GLU A 1 193 ? -8.734 1.270 7.509 1.00 97.62 193 GLU A O 1
ATOM 1539 N N . VAL A 1 194 ? -9.093 2.613 9.278 1.00 96.56 194 VAL A N 1
ATOM 1540 C CA . VAL A 1 194 ? -9.281 1.558 10.270 1.00 96.56 194 VAL A CA 1
ATOM 1541 C C . VAL A 1 194 ? -10.753 1.544 10.623 1.00 96.56 194 VAL A C 1
ATOM 1543 O O . VAL A 1 194 ? -11.289 2.553 11.087 1.00 96.56 194 VAL A O 1
ATOM 1546 N N . LEU A 1 195 ? -11.403 0.410 10.405 1.00 95.62 195 LEU A N 1
ATOM 1547 C CA . LEU A 1 195 ? -12.825 0.219 10.624 1.00 95.62 195 LEU A CA 1
ATOM 1548 C C . LEU A 1 195 ? -13.072 -0.903 11.620 1.00 95.62 195 LEU A C 1
ATOM 1550 O O . LEU A 1 195 ? -12.232 -1.765 11.859 1.00 95.62 195 LEU A O 1
ATOM 1554 N N . GLN A 1 196 ? -14.271 -0.911 12.185 1.00 94.00 196 GLN A N 1
ATOM 1555 C CA . GLN A 1 196 ? -14.778 -2.043 12.940 1.00 94.00 196 GLN A CA 1
ATOM 1556 C C . GLN A 1 196 ? -16.290 -2.122 12.767 1.00 94.00 196 GLN A C 1
ATOM 1558 O O . GLN A 1 196 ? -16.983 -1.106 12.835 1.00 94.00 196 GLN A O 1
ATOM 1563 N N . VAL A 1 197 ? -16.823 -3.329 12.575 1.00 92.56 197 VAL A N 1
ATOM 1564 C CA . VAL A 1 197 ? -18.275 -3.533 12.597 1.00 92.56 197 VAL A CA 1
ATOM 1565 C C . VAL A 1 197 ? -18.765 -3.369 14.035 1.00 92.56 197 VAL A C 1
ATOM 1567 O O . VAL A 1 197 ? -18.412 -4.157 14.913 1.00 92.56 197 VAL A O 1
ATOM 1570 N N . GLN A 1 198 ? -19.575 -2.338 14.279 1.00 89.44 198 GLN A N 1
ATOM 1571 C CA . GLN A 1 198 ? -20.110 -2.007 15.602 1.00 89.44 198 GLN A CA 1
ATOM 1572 C C . GLN A 1 198 ? -21.644 -1.967 15.585 1.00 89.44 198 GLN A C 1
ATOM 1574 O O . GLN A 1 198 ? -22.266 -1.719 14.551 1.00 89.44 198 GLN A O 1
ATOM 1579 N N . GLN A 1 199 ? -22.264 -2.202 16.748 1.00 85.62 199 GLN A N 1
ATOM 1580 C CA . GLN A 1 199 ? -23.693 -1.951 16.950 1.00 85.62 199 GLN A CA 1
ATOM 1581 C C . GLN A 1 199 ? -23.921 -0.466 17.237 1.00 85.62 199 GLN A C 1
ATOM 1583 O O . GLN A 1 199 ? -23.405 0.066 18.219 1.00 85.62 199 GLN A O 1
ATOM 1588 N N . ILE A 1 200 ? -24.710 0.196 16.394 1.00 82.06 200 ILE A N 1
ATOM 1589 C CA . ILE A 1 200 ? -24.951 1.639 16.460 1.00 82.06 200 ILE A CA 1
ATOM 1590 C C . ILE A 1 200 ? -26.442 1.881 16.736 1.00 82.06 200 ILE A C 1
ATOM 1592 O O . ILE A 1 200 ? -27.288 1.327 16.023 1.00 82.06 200 ILE A O 1
ATOM 1596 N N . PRO A 1 201 ? -26.802 2.682 17.760 1.00 83.88 201 PRO A N 1
ATOM 1597 C CA . PRO A 1 201 ? -28.182 3.100 17.964 1.00 83.88 201 PRO A CA 1
ATOM 1598 C C . PRO A 1 201 ? -28.601 4.060 16.850 1.00 83.88 201 PRO A C 1
ATOM 1600 O O . PRO A 1 201 ? -27.934 5.058 16.588 1.00 83.88 201 PRO A O 1
ATOM 1603 N N . LEU A 1 202 ? -29.743 3.793 16.223 1.00 80.44 202 LEU A N 1
ATOM 1604 C CA . LEU A 1 202 ? -30.381 4.761 15.340 1.00 80.44 202 LEU A CA 1
ATOM 1605 C C . LEU A 1 202 ? -31.052 5.829 16.199 1.00 80.44 202 LEU A C 1
ATOM 1607 O O . LEU A 1 202 ? -31.971 5.521 16.965 1.00 80.44 202 LEU A O 1
ATOM 1611 N N . GLN A 1 203 ? -30.577 7.069 16.082 1.00 74.69 203 GLN A N 1
ATOM 1612 C CA . GLN A 1 203 ? -31.232 8.213 16.703 1.00 74.69 203 GLN A CA 1
ATOM 1613 C C . GLN A 1 203 ? -32.592 8.416 16.028 1.00 74.69 203 GLN A C 1
ATOM 1615 O O . GLN A 1 203 ? -32.674 8.566 14.810 1.00 74.69 203 GLN A O 1
ATOM 1620 N N . GLN A 1 204 ? -33.664 8.352 16.818 1.00 54.66 204 GLN A N 1
ATOM 1621 C CA . GLN A 1 204 ? -34.990 8.766 16.373 1.00 54.66 204 GLN A CA 1
ATOM 1622 C C . GLN A 1 204 ? -35.025 10.293 16.453 1.00 54.66 204 GLN A C 1
ATOM 1624 O O . GLN A 1 204 ? -34.863 10.842 17.542 1.00 54.66 204 GLN A O 1
ATOM 1629 N N . HIS A 1 205 ? -35.147 10.944 15.296 1.00 48.78 205 HIS A N 1
ATOM 1630 C CA . HIS A 1 205 ? -35.451 12.370 15.197 1.00 48.78 205 HIS A CA 1
ATOM 1631 C C . HIS A 1 205 ? -36.947 12.614 15.384 1.00 48.78 205 HIS A C 1
ATOM 1633 O O . HIS A 1 205 ? -37.737 11.757 14.922 1.00 48.78 205 HIS A O 1
#

Nearest PDB structures (foldseek):
  6pee-assembly1_A  TM=1.858E-01  e=7.537E-02  Salmonella enterica subsp. enterica serovar Typhimurium str. LT2
  6q14-assembly1_G  TM=1.858E-01  e=7.537E-02  Salmonella enterica subsp. enterica serovar Typhimurium str. LT2
  5tcr-assembly1_A  TM=1.603E-01  e=1.254E-01  Salmonella enterica subsp. enterica serovar Typhimurium
  5zdh-assembly1_A  TM=1.673E-01  e=6.393E-01  Escherichia coli ETEC H10407
  5w68-assembly1_A  TM=1.910E-01  e=2.282E+00  Escherichia coli O127:H6 str. E2348/69

InterPro domains:
  IPR057174 Domain of unknown function DUF7852 [PF25250] (3-78)
  IPR057174 Domain of unknown function DUF7852 [PF25250] (85-163)

Sequence (205 aa):
MYIQAPKILARIQVPVNISTEITLDRPASELKRKSDRVLLQECQLVAIHAHHFKIKEGKLFIEGVIETNMEFAAVENTSCTESYGDICHTTAQVPFKSCTHITFAEGNEPNLAQQQEQSTFLFTKPKHHGTMPSLRQFSNQSVYQHEPYCELVSYSMDEVVEEKGTGMKHEGSCHEKTFNILSKQIVLHLMIEVLQVQQIPLQQH